Protein AF-A0A6N2MN96-F1 (afdb_monomer)

pLDDT: mean 71.65, std 16.74, range [32.5, 94.0]

Secondary structure (DSSP, 8-state):
-PPPHHHHHHHHHHHHHHHHHHHHHHSS-THHHHHHHHHHHHHHHHHHHHHHHHHHHHHHHHHHHHHIIIII-GGG-TTS-SS-GGG---HHHHHHHHHHHHHHHHHHHHHHHTTTTT--HHHHHHHHHHHHHHHHHHHH--SHHHHHHHHHHTTHHHHHHHHHHHHHTT-TTSHHHHHHHSTTTTSS--TTTTTHHHHHHHHHHHHHHHHHHHHHHHHHHHHHHHHHHHHSS--------PPPPPPPPPPP------

Structure (mmCIF, N/CA/C/O backbone):
data_AF-A0A6N2MN96-F1
#
_entry.id   AF-A0A6N2MN96-F1
#
loop_
_atom_site.group_PDB
_atom_site.id
_atom_site.type_symbol
_atom_site.label_atom_id
_atom_site.label_alt_id
_atom_site.label_comp_id
_atom_site.label_asym_id
_atom_site.label_entity_id
_atom_site.label_seq_id
_atom_site.pdbx_PDB_ins_code
_atom_site.Cartn_x
_atom_site.Cartn_y
_atom_site.Cartn_z
_atom_site.occupancy
_atom_site.B_iso_or_equiv
_atom_site.auth_seq_id
_atom_site.auth_comp_id
_atom_site.auth_asym_id
_atom_site.auth_atom_id
_atom_site.pdbx_PDB_model_num
ATOM 1 N N . MET A 1 1 ? -29.412 -52.922 52.380 1.00 59.16 1 MET A N 1
ATOM 2 C CA . MET A 1 1 ? -28.434 -52.677 53.463 1.00 59.16 1 MET A CA 1
ATOM 3 C C . MET A 1 1 ? -28.602 -51.241 53.924 1.00 59.16 1 MET A C 1
ATOM 5 O O . MET A 1 1 ? -28.634 -50.366 53.069 1.00 59.16 1 MET A O 1
ATOM 9 N N . ALA A 1 2 ? -28.790 -51.005 55.224 1.00 74.69 2 ALA A N 1
ATOM 10 C CA . ALA A 1 2 ? -28.894 -49.653 55.771 1.00 74.69 2 ALA A CA 1
ATOM 11 C C . ALA A 1 2 ? -27.486 -49.061 55.929 1.00 74.69 2 ALA A C 1
ATOM 13 O O . ALA A 1 2 ? -26.604 -49.714 56.481 1.00 74.69 2 ALA A O 1
ATOM 14 N N . VAL A 1 3 ? -27.271 -47.855 55.404 1.00 74.62 3 VAL A N 1
ATOM 15 C CA . VAL A 1 3 ? -26.003 -47.126 55.546 1.00 74.62 3 VAL A CA 1
ATOM 16 C C . VAL A 1 3 ? -25.852 -46.693 57.008 1.00 74.62 3 VAL A C 1
ATOM 18 O O . VAL A 1 3 ? -26.814 -46.194 57.595 1.00 74.62 3 VAL A O 1
ATOM 21 N N . SER A 1 4 ? -24.676 -46.905 57.610 1.00 84.88 4 SER A N 1
ATOM 22 C CA . SER A 1 4 ? -24.453 -46.579 59.022 1.00 84.88 4 SER A CA 1
ATOM 23 C C . SER A 1 4 ? -24.407 -45.065 59.246 1.00 84.88 4 SER A C 1
ATOM 25 O O . SER A 1 4 ? -24.014 -44.283 58.375 1.00 84.88 4 SER A O 1
ATOM 27 N N . THR A 1 5 ? -24.810 -44.635 60.439 1.00 85.88 5 THR A N 1
ATOM 28 C CA . THR A 1 5 ? -24.813 -43.226 60.856 1.00 85.88 5 THR A CA 1
ATOM 29 C C . THR A 1 5 ? -23.427 -42.584 60.779 1.00 85.88 5 THR A C 1
ATOM 31 O O . THR A 1 5 ? -23.324 -41.413 60.419 1.00 85.88 5 THR A O 1
ATOM 34 N N . GLU A 1 6 ? -22.362 -43.349 61.027 1.00 85.12 6 GLU A N 1
ATOM 35 C CA . GLU A 1 6 ? -20.976 -42.897 60.859 1.00 85.12 6 GLU A CA 1
ATOM 36 C C . GLU A 1 6 ? -20.646 -42.584 59.397 1.00 85.12 6 GLU A C 1
ATOM 38 O O . GLU 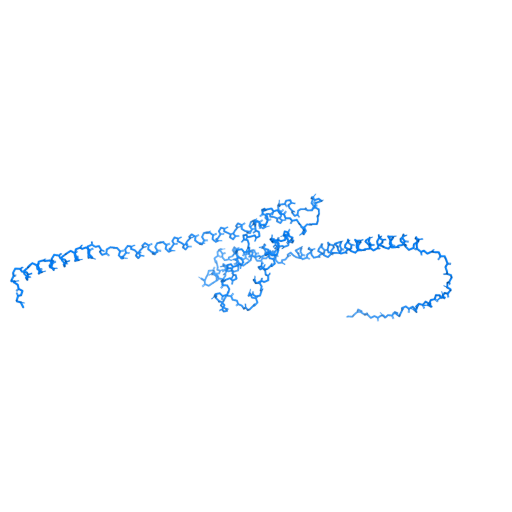A 1 6 ? -20.084 -41.528 59.105 1.00 85.12 6 GLU A O 1
ATOM 43 N N . THR A 1 7 ? -21.062 -43.440 58.456 1.00 85.25 7 THR A N 1
ATOM 44 C CA . THR A 1 7 ? -20.855 -43.190 57.023 1.00 85.25 7 THR A CA 1
ATOM 45 C C . THR A 1 7 ? -21.617 -41.944 56.563 1.00 85.25 7 THR A C 1
ATOM 47 O O . THR A 1 7 ? -21.079 -41.136 55.808 1.00 85.25 7 THR A O 1
ATOM 50 N N . VAL A 1 8 ? -22.839 -41.727 57.064 1.00 87.81 8 VAL A N 1
ATOM 51 C CA . VAL A 1 8 ? -23.634 -40.523 56.751 1.00 87.81 8 VAL A CA 1
ATOM 52 C C . VAL A 1 8 ? -22.974 -39.246 57.293 1.00 87.81 8 VAL A C 1
ATOM 54 O O . VAL A 1 8 ? -22.943 -38.229 56.599 1.00 87.81 8 VAL A O 1
ATOM 57 N N . MET A 1 9 ? -22.428 -39.284 58.511 1.00 89.25 9 MET A N 1
ATOM 58 C CA . MET A 1 9 ? -21.719 -38.150 59.123 1.00 89.25 9 MET A CA 1
ATOM 59 C C . MET A 1 9 ? -20.407 -37.831 58.395 1.00 89.25 9 MET A C 1
ATOM 61 O O . MET A 1 9 ? -20.104 -36.658 58.157 1.00 89.25 9 MET A O 1
ATOM 65 N N . ALA A 1 10 ? -19.659 -38.859 57.986 1.00 88.56 10 ALA A N 1
ATOM 66 C CA . ALA A 1 10 ? -18.434 -38.699 57.209 1.00 88.56 10 ALA A CA 1
ATOM 67 C C . ALA A 1 10 ? -18.724 -38.053 55.846 1.00 88.56 10 ALA A C 1
ATOM 69 O O . ALA A 1 10 ? -18.088 -37.062 55.494 1.00 88.56 10 ALA A O 1
ATOM 70 N N . ILE A 1 11 ? -19.742 -38.532 55.121 1.00 88.12 11 ILE A N 1
ATOM 71 C CA . ILE A 1 11 ? -20.143 -37.962 53.824 1.00 88.12 11 ILE A CA 1
ATOM 72 C C . ILE A 1 11 ? -20.537 -36.488 53.967 1.00 88.12 11 ILE A C 1
ATOM 74 O O . ILE A 1 11 ? -20.064 -35.661 53.191 1.00 88.12 11 ILE A O 1
ATOM 78 N N . LYS A 1 12 ? -21.339 -36.130 54.979 1.00 89.81 12 LYS A N 1
ATOM 79 C CA . LYS A 1 12 ? -21.717 -34.728 55.231 1.00 89.81 12 LYS A CA 1
ATOM 80 C C . LYS A 1 12 ? -20.516 -33.851 55.578 1.00 89.81 12 LYS A C 1
ATOM 82 O O . LYS A 1 12 ? -20.455 -32.705 55.150 1.00 89.81 12 LYS A O 1
ATOM 87 N N . THR A 1 13 ? -19.550 -34.384 56.321 1.00 89.88 13 THR A N 1
ATOM 88 C CA . THR A 1 13 ? -18.314 -33.663 56.660 1.00 89.88 13 THR A CA 1
ATOM 89 C C . THR A 1 13 ? -17.475 -33.401 55.412 1.00 89.88 13 THR A C 1
ATOM 91 O O . THR A 1 13 ? -17.058 -32.266 55.198 1.00 89.88 13 THR A O 1
ATOM 94 N N . TYR A 1 14 ? -17.311 -34.402 54.542 1.00 87.00 14 TYR A N 1
ATOM 95 C CA . TYR A 1 14 ? -16.638 -34.232 53.253 1.00 87.00 14 TYR A CA 1
ATOM 96 C C . TYR A 1 14 ? -17.376 -33.256 52.335 1.00 87.00 14 TYR A C 1
ATOM 98 O O . TYR A 1 14 ? -16.737 -32.417 51.710 1.00 87.00 14 TYR A O 1
ATOM 106 N N . GLN A 1 15 ? -18.709 -33.322 52.277 1.00 89.25 15 GLN A N 1
ATOM 107 C CA . GLN A 1 15 ? -19.522 -32.380 51.504 1.00 89.25 15 GLN A CA 1
ATOM 108 C C . GLN A 1 15 ? -19.353 -30.947 52.013 1.00 89.25 15 GLN A C 1
ATOM 110 O O . GLN A 1 15 ? -19.086 -30.057 51.215 1.00 89.25 15 GLN A O 1
ATOM 115 N N . ASN A 1 16 ? -19.408 -30.731 53.328 1.00 88.50 16 ASN A N 1
ATOM 116 C CA . ASN A 1 16 ? -19.215 -29.410 53.926 1.00 88.50 16 ASN A CA 1
ATOM 117 C C . ASN A 1 16 ? -17.782 -28.890 53.729 1.00 88.50 16 ASN A C 1
ATOM 119 O O . ASN A 1 16 ? -17.589 -27.704 53.470 1.00 88.50 16 ASN A O 1
ATOM 123 N N . GLN A 1 17 ? -16.772 -29.763 53.816 1.00 88.62 17 GLN A N 1
ATOM 124 C CA . GLN A 1 17 ? -15.381 -29.400 53.528 1.00 88.62 17 GLN A CA 1
ATOM 125 C C . GLN A 1 17 ? -15.176 -29.061 52.050 1.00 88.62 17 GLN A C 1
ATOM 127 O O . GLN A 1 17 ? -14.509 -28.074 51.751 1.00 88.62 17 GLN A O 1
ATOM 132 N N . ALA A 1 18 ? -15.772 -29.820 51.130 1.00 81.38 18 ALA A N 1
ATOM 133 C CA . ALA A 1 18 ? -15.719 -29.538 49.699 1.00 81.38 18 ALA A CA 1
ATOM 134 C C . ALA A 1 18 ? -16.465 -28.243 49.352 1.00 81.38 18 ALA A C 1
ATOM 136 O O . ALA A 1 18 ? -15.960 -27.440 48.577 1.00 81.38 18 ALA A O 1
ATOM 137 N N . GLU A 1 19 ? -17.626 -27.994 49.959 1.00 81.12 19 GLU A N 1
ATOM 138 C CA . GLU A 1 19 ? -18.396 -26.767 49.754 1.00 81.12 19 GLU A CA 1
ATOM 139 C C . GLU A 1 19 ? -17.654 -25.537 50.298 1.00 81.12 19 GLU A C 1
ATOM 141 O O . GLU A 1 19 ? -17.605 -24.505 49.631 1.00 81.12 19 GLU A O 1
ATOM 146 N N . ALA A 1 20 ? -17.011 -25.652 51.465 1.00 80.69 20 ALA A N 1
ATOM 147 C CA . ALA A 1 20 ? -16.153 -24.605 52.016 1.00 80.69 20 ALA A CA 1
ATOM 148 C C . ALA A 1 20 ? -14.899 -24.375 51.158 1.00 80.69 20 ALA A C 1
ATOM 150 O O . ALA A 1 20 ? -14.495 -23.231 50.961 1.00 80.69 20 ALA A O 1
ATOM 151 N N . LEU A 1 21 ? -14.306 -25.440 50.609 1.00 75.00 21 LEU A N 1
ATOM 152 C CA . LEU A 1 21 ? -13.167 -25.341 49.700 1.00 75.00 21 LEU A CA 1
ATOM 153 C C . LEU A 1 21 ? -13.575 -24.652 48.392 1.00 75.00 21 LEU A C 1
ATOM 155 O O . LEU A 1 21 ? -12.921 -23.703 47.990 1.00 75.00 21 LEU A O 1
ATOM 159 N N . VAL A 1 22 ? -14.688 -25.049 47.771 1.00 73.06 22 VAL A N 1
ATOM 160 C CA . VAL A 1 22 ? -15.208 -24.431 46.538 1.00 73.06 22 VAL A CA 1
ATOM 161 C C . VAL A 1 22 ? -15.577 -22.966 46.772 1.00 73.06 22 VAL A C 1
ATOM 163 O O . VAL A 1 22 ? -15.190 -22.110 45.980 1.00 73.06 22 VAL A O 1
ATOM 166 N N . LYS A 1 23 ? -16.253 -22.646 47.881 1.00 71.12 23 LYS A N 1
ATOM 167 C CA . LYS A 1 23 ? -16.592 -21.258 48.229 1.00 71.12 23 LYS A CA 1
ATOM 168 C C . LYS A 1 23 ? -15.347 -20.405 48.495 1.00 71.12 23 LYS A C 1
ATOM 170 O O . LYS A 1 23 ? -15.331 -19.257 48.076 1.00 71.12 23 LYS A O 1
ATOM 175 N N . ASN A 1 24 ? -14.293 -20.952 49.105 1.00 67.81 24 ASN A N 1
ATOM 176 C CA . ASN A 1 24 ? -13.047 -20.217 49.357 1.00 67.81 24 ASN A CA 1
ATOM 177 C C . ASN A 1 24 ? -12.082 -20.180 48.162 1.00 67.81 24 ASN A C 1
ATOM 179 O O . ASN A 1 24 ? -11.285 -19.262 48.087 1.00 67.81 24 ASN A O 1
ATOM 183 N N . TYR A 1 25 ? -12.108 -21.136 47.233 1.00 63.03 25 TYR A N 1
ATOM 184 C CA . TYR A 1 25 ? -11.184 -21.154 46.086 1.00 63.03 25 TYR A CA 1
ATOM 185 C C . TYR A 1 25 ? -11.778 -20.474 44.847 1.00 63.03 25 TYR A C 1
ATOM 187 O O . TYR A 1 25 ? -11.056 -19.858 44.072 1.00 63.03 25 TYR A O 1
ATOM 195 N N . PHE A 1 26 ? -13.098 -20.572 44.658 1.00 58.41 26 PHE A N 1
ATOM 196 C CA . PHE A 1 26 ? -13.790 -20.038 43.481 1.00 58.41 26 PHE A CA 1
ATOM 197 C C . PHE A 1 26 ? -14.294 -18.597 43.688 1.00 58.41 26 PHE A C 1
ATOM 199 O O . PHE A 1 26 ? -14.470 -17.876 42.711 1.00 58.41 26 PHE A O 1
ATOM 206 N N . LEU A 1 27 ? -14.516 -18.160 44.941 1.00 56.88 27 LEU A N 1
ATOM 207 C CA . LEU A 1 27 ? -14.981 -16.797 45.265 1.00 56.88 27 LEU A CA 1
ATOM 208 C C . LEU A 1 27 ? -13.912 -15.892 45.903 1.00 56.88 27 LEU A C 1
ATOM 210 O O . LEU A 1 27 ? -14.194 -14.715 46.115 1.00 56.88 27 LEU A O 1
ATOM 214 N N . ALA A 1 28 ? -12.705 -16.392 46.206 1.00 55.22 28 ALA A N 1
ATOM 215 C CA . ALA A 1 28 ? -11.659 -15.579 46.844 1.00 55.22 28 ALA A CA 1
ATOM 216 C C . ALA A 1 28 ? -10.867 -14.672 45.895 1.00 55.22 28 ALA A C 1
ATOM 218 O O . ALA A 1 28 ? -10.024 -13.928 46.377 1.00 55.22 28 ALA A O 1
ATOM 219 N N . ASP A 1 29 ? -11.174 -14.635 44.597 1.00 57.75 29 ASP A N 1
ATOM 220 C CA . ASP A 1 29 ? -10.720 -13.516 43.772 1.00 57.75 29 ASP A CA 1
ATOM 221 C C . ASP A 1 29 ? -11.795 -13.052 42.777 1.00 57.75 29 ASP A C 1
ATOM 223 O O . ASP A 1 29 ? -11.789 -13.424 41.600 1.00 57.75 29 ASP A O 1
ATOM 227 N N . PRO A 1 30 ? -12.705 -12.157 43.211 1.00 58.06 30 PRO A N 1
ATOM 228 C CA . PRO A 1 30 ? -13.567 -11.408 42.299 1.00 58.06 30 PRO A CA 1
ATOM 229 C C . PRO A 1 30 ? -12.745 -10.589 41.293 1.00 58.06 30 PRO A C 1
ATOM 231 O O . PRO A 1 30 ? -13.260 -10.195 40.255 1.00 58.06 30 PRO A O 1
ATOM 234 N N . PHE A 1 31 ? -11.465 -10.336 41.583 1.00 57.41 31 PHE A N 1
ATOM 235 C CA . PHE A 1 31 ? -10.569 -9.495 40.802 1.00 57.41 31 PHE A CA 1
ATOM 236 C C . PHE A 1 31 ? -10.148 -10.107 39.459 1.00 57.41 31 PHE A C 1
ATOM 238 O O . PHE A 1 31 ? -9.904 -9.355 38.520 1.00 57.41 31 PHE A O 1
ATOM 245 N N . ILE A 1 32 ? -10.078 -11.436 39.320 1.00 63.44 32 ILE A N 1
ATOM 246 C CA . ILE A 1 32 ? -9.573 -12.102 38.100 1.00 63.44 32 ILE A CA 1
ATOM 247 C C . ILE A 1 32 ? -10.412 -11.780 36.849 1.00 63.44 32 ILE A C 1
ATOM 249 O O . ILE A 1 32 ? -9.829 -11.331 35.860 1.00 63.44 32 ILE A O 1
ATOM 253 N N . PRO A 1 33 ? -11.753 -11.921 36.838 1.00 65.12 33 PRO A N 1
ATOM 254 C CA . PRO A 1 33 ? -12.535 -11.541 35.664 1.00 65.12 33 PRO A CA 1
ATOM 255 C C . PRO A 1 33 ? -12.420 -10.039 35.359 1.00 65.12 33 PRO A C 1
ATOM 257 O O . PRO A 1 33 ? -12.177 -9.680 34.210 1.00 65.12 33 PRO A O 1
ATOM 260 N N . TYR A 1 34 ? -12.482 -9.149 36.356 1.00 69.38 34 TYR A N 1
ATOM 261 C CA . TYR A 1 34 ? -12.384 -7.700 36.114 1.00 69.38 34 TYR A CA 1
ATOM 262 C C . TYR A 1 34 ? -10.991 -7.259 35.634 1.00 69.38 34 TYR A C 1
ATOM 264 O O . TYR A 1 34 ? -10.883 -6.453 34.710 1.00 69.38 34 TYR A O 1
ATOM 272 N N . THR A 1 35 ? -9.916 -7.813 36.198 1.00 75.94 35 THR A N 1
ATOM 273 C CA . THR A 1 35 ? -8.540 -7.553 35.738 1.00 75.94 35 THR A CA 1
ATOM 274 C C . THR A 1 35 ? -8.258 -8.164 34.377 1.00 75.94 35 THR A C 1
ATOM 276 O O . THR A 1 35 ? -7.551 -7.542 33.591 1.00 75.94 35 THR A O 1
ATOM 279 N N . SER A 1 36 ? -8.848 -9.317 34.046 1.00 74.62 36 SER A N 1
ATOM 280 C CA . SER A 1 36 ? -8.743 -9.902 32.705 1.00 74.62 36 SER A CA 1
ATOM 281 C C . SER A 1 36 ? -9.452 -9.050 31.650 1.00 74.62 36 SER A C 1
ATOM 283 O O . SER A 1 36 ? -8.930 -8.884 30.551 1.00 74.62 36 SER A O 1
ATOM 285 N N . VAL A 1 37 ? -10.585 -8.429 31.999 1.00 80.88 37 VAL A N 1
ATOM 286 C CA . VAL A 1 37 ? -11.292 -7.486 31.123 1.00 80.88 37 VAL A CA 1
ATOM 287 C C . VAL A 1 37 ? -10.452 -6.227 30.903 1.00 80.88 37 VAL A C 1
ATOM 289 O O . VAL A 1 37 ? -10.232 -5.837 29.759 1.00 80.88 37 VAL A O 1
ATOM 292 N N . LEU A 1 38 ? -9.919 -5.618 31.968 1.00 81.50 38 LEU A N 1
ATOM 293 C CA . LEU A 1 38 ? -9.051 -4.438 31.850 1.00 81.50 38 LEU A CA 1
ATOM 294 C C . LEU A 1 38 ? -7.740 -4.749 31.111 1.00 81.50 38 LEU A C 1
ATOM 296 O O . LEU A 1 38 ? -7.312 -3.970 30.261 1.00 81.50 38 LEU A O 1
ATOM 300 N N . GLY A 1 39 ? -7.134 -5.904 31.388 1.00 83.62 39 GLY A N 1
ATOM 301 C CA . GLY A 1 39 ? -5.947 -6.399 30.696 1.00 83.62 39 GLY A CA 1
ATOM 302 C C . GLY A 1 39 ? -6.216 -6.681 29.220 1.00 83.62 39 GLY A C 1
ATOM 303 O O . GLY A 1 39 ? -5.403 -6.317 28.377 1.00 83.62 39 GLY A O 1
ATOM 304 N N . GLY A 1 40 ? -7.383 -7.241 28.893 1.00 79.88 40 GLY A N 1
ATOM 305 C CA . GLY A 1 40 ? -7.839 -7.451 27.522 1.00 79.88 40 GLY A CA 1
ATOM 306 C C . GLY A 1 40 ? -8.038 -6.137 26.767 1.00 79.88 40 GLY A C 1
ATOM 307 O O . GLY A 1 40 ? -7.534 -6.001 25.657 1.00 79.88 40 GLY A O 1
ATOM 308 N N . ILE A 1 41 ? -8.692 -5.142 27.377 1.00 86.75 41 ILE A N 1
ATOM 309 C CA . ILE A 1 41 ? -8.865 -3.801 26.790 1.00 86.75 41 ILE A CA 1
ATOM 310 C C . ILE A 1 41 ? -7.504 -3.143 26.538 1.00 86.75 41 ILE A C 1
ATOM 312 O O . ILE A 1 41 ? -7.262 -2.619 25.450 1.00 86.75 41 ILE A O 1
ATOM 316 N N . PHE A 1 42 ? -6.602 -3.194 27.521 1.00 85.50 42 PHE A N 1
ATOM 317 C CA . PHE A 1 42 ? -5.256 -2.646 27.383 1.00 85.50 42 PHE A CA 1
ATOM 318 C C . PHE A 1 42 ? -4.463 -3.359 26.283 1.00 85.50 42 PHE A C 1
ATOM 320 O O . PHE A 1 42 ? -3.896 -2.697 25.419 1.00 85.50 42 PHE A O 1
ATOM 327 N N . ALA A 1 43 ? -4.476 -4.693 26.256 1.00 77.31 43 ALA A N 1
ATOM 328 C CA . ALA A 1 43 ? -3.808 -5.480 25.225 1.00 77.31 43 ALA A CA 1
ATOM 329 C C . ALA A 1 43 ? -4.375 -5.185 23.829 1.00 77.31 43 ALA A C 1
ATOM 331 O O . ALA A 1 43 ? -3.605 -4.962 22.900 1.00 77.31 43 ALA A O 1
ATOM 332 N N . CYS A 1 44 ? -5.701 -5.100 23.683 1.00 79.06 44 CYS A N 1
ATOM 333 C CA . CYS A 1 44 ? -6.339 -4.724 22.420 1.00 79.06 44 CYS A CA 1
ATOM 334 C C . CYS A 1 44 ? -5.903 -3.327 21.969 1.00 79.06 44 CYS A C 1
ATOM 336 O O . CYS A 1 44 ? -5.593 -3.134 20.796 1.00 79.06 44 CYS A O 1
ATOM 338 N N . LYS A 1 45 ? -5.820 -2.364 22.895 1.00 84.94 45 LYS A N 1
ATOM 339 C CA . LYS A 1 45 ? -5.331 -1.018 22.590 1.00 84.94 45 LYS A CA 1
ATOM 340 C C . LYS A 1 45 ? -3.862 -1.025 22.166 1.00 84.94 45 LYS A C 1
ATOM 342 O O . LYS A 1 45 ? -3.533 -0.391 21.173 1.00 84.94 45 LYS A O 1
ATOM 347 N N . VAL A 1 46 ? -3.005 -1.771 22.863 1.00 83.25 46 VAL A N 1
ATOM 348 C CA . VAL A 1 46 ? -1.589 -1.920 22.492 1.00 83.25 46 VAL A CA 1
ATOM 349 C C . VAL A 1 46 ? -1.454 -2.544 21.107 1.00 83.25 46 VAL A C 1
ATOM 351 O O . VAL A 1 46 ? -0.700 -2.029 20.291 1.00 83.25 46 VAL A O 1
ATOM 354 N N . VAL A 1 47 ? -2.197 -3.613 20.816 1.00 83.56 47 VAL A N 1
ATOM 355 C CA . VAL A 1 47 ? -2.187 -4.260 19.496 1.00 83.56 47 VAL A CA 1
ATOM 356 C C . VAL A 1 47 ? -2.664 -3.292 18.417 1.00 83.56 47 VAL A C 1
ATOM 358 O O . VAL A 1 47 ? -2.029 -3.200 17.371 1.00 83.56 47 VAL A O 1
ATOM 361 N N . TYR A 1 48 ? -3.736 -2.540 18.667 1.00 76.12 48 TYR A N 1
ATOM 362 C CA . TYR A 1 48 ? -4.251 -1.552 17.723 1.00 76.12 48 TYR A CA 1
ATOM 363 C C . TYR A 1 48 ? -3.247 -0.420 17.471 1.00 76.12 48 TYR A C 1
ATOM 365 O O . TYR A 1 48 ? -2.915 -0.140 16.322 1.00 76.12 48 TYR A O 1
ATOM 373 N N . ASP A 1 49 ? -2.709 0.183 18.532 1.00 77.88 49 ASP A N 1
ATOM 374 C CA . ASP A 1 49 ? -1.740 1.277 18.438 1.00 77.88 49 ASP A CA 1
ATOM 375 C C . ASP A 1 49 ? -0.439 0.802 17.761 1.00 77.88 49 ASP A C 1
ATOM 377 O O . ASP A 1 49 ? 0.117 1.508 16.919 1.00 77.88 49 ASP A O 1
ATOM 381 N N . LEU A 1 50 ? 0.015 -0.422 18.059 1.00 78.00 50 LEU A N 1
ATOM 382 C CA . LEU A 1 50 ? 1.165 -1.044 17.400 1.00 78.00 50 LEU A CA 1
ATOM 383 C C . LEU A 1 50 ? 0.886 -1.300 15.918 1.00 78.00 50 LEU A C 1
ATOM 385 O O . LEU A 1 50 ? 1.723 -0.978 15.080 1.00 78.00 50 LEU A O 1
ATOM 389 N N . THR A 1 51 ? -0.287 -1.837 15.584 1.00 77.44 51 THR A N 1
ATOM 390 C CA . THR A 1 51 ? -0.689 -2.082 14.191 1.00 77.44 51 THR A CA 1
ATOM 391 C C . THR A 1 51 ? -0.728 -0.773 13.410 1.00 77.44 51 THR A C 1
ATOM 393 O O . THR A 1 51 ? -0.227 -0.712 12.287 1.00 77.44 51 THR A O 1
ATOM 396 N N . GLN A 1 52 ? -1.238 0.301 14.016 1.00 78.75 52 GLN A N 1
ATOM 397 C CA . GLN A 1 52 ? -1.266 1.622 13.393 1.00 78.75 52 GLN A CA 1
ATOM 398 C C . GLN A 1 52 ? 0.127 2.228 13.227 1.00 78.75 52 GLN A C 1
ATOM 400 O O . GLN A 1 52 ? 0.432 2.803 12.178 1.00 78.75 52 GLN A O 1
ATOM 405 N N . LEU A 1 53 ? 1.001 2.067 14.223 1.00 75.50 53 LEU A N 1
ATOM 406 C CA . LEU A 1 53 ? 2.390 2.508 14.135 1.00 75.50 53 LEU A CA 1
ATOM 407 C C . LEU A 1 53 ? 3.132 1.775 13.011 1.00 75.50 53 LEU A C 1
ATOM 409 O O . LEU A 1 53 ? 3.779 2.420 12.186 1.00 75.50 53 LEU A O 1
ATOM 413 N N . VAL A 1 54 ? 3.008 0.445 12.961 1.00 75.56 54 VAL A N 1
ATOM 414 C CA . VAL A 1 54 ? 3.630 -0.400 11.934 1.00 75.56 54 VAL A CA 1
ATOM 415 C C . VAL A 1 54 ? 3.107 -0.025 10.551 1.00 75.56 54 VAL A C 1
ATOM 417 O O . VAL A 1 54 ? 3.915 0.201 9.658 1.00 75.56 54 VAL A O 1
ATOM 420 N N . SER A 1 55 ? 1.792 0.135 10.385 1.00 75.50 55 SER A N 1
ATOM 421 C CA . SER A 1 55 ? 1.181 0.507 9.099 1.00 75.50 55 SER A CA 1
ATOM 422 C C . SER A 1 55 ? 1.630 1.896 8.632 1.00 75.50 55 SER A C 1
ATOM 424 O O . SER A 1 55 ? 1.994 2.083 7.474 1.00 75.50 55 SER A O 1
ATOM 426 N N . THR A 1 56 ? 1.700 2.870 9.545 1.00 75.25 56 THR A N 1
ATOM 427 C CA . THR A 1 56 ? 2.172 4.227 9.222 1.00 75.25 56 THR A CA 1
ATOM 428 C C . THR A 1 56 ? 3.650 4.236 8.836 1.00 75.25 56 THR A C 1
ATOM 430 O O . THR A 1 56 ? 4.041 4.911 7.882 1.00 75.25 56 THR A O 1
ATOM 433 N N . PHE A 1 57 ? 4.488 3.509 9.581 1.00 78.38 57 PHE A N 1
ATOM 434 C CA . PHE A 1 57 ? 5.908 3.370 9.263 1.00 78.38 57 PHE A CA 1
ATOM 435 C C . PHE A 1 57 ? 6.096 2.691 7.908 1.00 78.38 57 PHE A C 1
ATOM 437 O O . PHE A 1 57 ? 6.878 3.165 7.090 1.00 78.38 57 PHE A O 1
ATOM 444 N N . TYR A 1 58 ? 5.331 1.629 7.667 1.00 78.94 58 TYR A N 1
ATOM 445 C CA . TYR A 1 58 ? 5.351 0.859 6.438 1.00 78.94 58 TYR A CA 1
ATOM 446 C C . TYR A 1 58 ? 5.043 1.735 5.216 1.00 78.94 58 TYR A C 1
ATOM 448 O O . TYR A 1 58 ? 5.869 1.799 4.308 1.00 78.94 58 TYR A O 1
ATOM 456 N N . ILE A 1 59 ? 3.927 2.477 5.226 1.00 78.00 59 ILE A N 1
ATOM 457 C CA . ILE A 1 59 ? 3.529 3.353 4.107 1.00 78.00 59 ILE A CA 1
ATOM 458 C C . ILE A 1 59 ? 4.624 4.391 3.828 1.00 78.00 59 ILE A C 1
ATOM 460 O O . ILE A 1 59 ? 5.033 4.592 2.686 1.00 78.00 59 ILE A O 1
ATOM 464 N N . LYS A 1 60 ? 5.165 5.024 4.876 1.00 78.50 60 LYS A N 1
ATOM 465 C CA . LYS A 1 60 ? 6.239 6.018 4.728 1.00 78.50 60 LYS A CA 1
ATOM 466 C C . LYS A 1 60 ? 7.527 5.415 4.174 1.00 78.50 60 LYS A C 1
ATOM 468 O O . LYS A 1 60 ? 8.147 6.021 3.305 1.00 78.50 60 LYS A O 1
ATOM 473 N N . ALA A 1 61 ? 7.933 4.251 4.676 1.00 81.00 61 ALA A N 1
ATOM 474 C CA . ALA A 1 61 ? 9.151 3.574 4.246 1.00 81.00 61 ALA A CA 1
ATOM 475 C C . ALA A 1 61 ? 9.058 3.141 2.778 1.00 81.00 61 ALA A C 1
ATOM 477 O O . ALA A 1 61 ? 9.979 3.404 2.009 1.00 81.00 61 ALA A O 1
ATOM 478 N N . TYR A 1 62 ? 7.931 2.549 2.381 1.00 82.06 62 TYR A N 1
ATOM 479 C CA . TYR A 1 62 ? 7.659 2.144 1.002 1.00 82.06 62 TYR A CA 1
ATOM 480 C C . TYR A 1 62 ? 7.691 3.338 0.025 1.00 82.06 62 TYR A C 1
ATOM 482 O O . TYR A 1 62 ? 8.365 3.278 -1.007 1.00 82.06 62 TYR A O 1
ATOM 490 N N .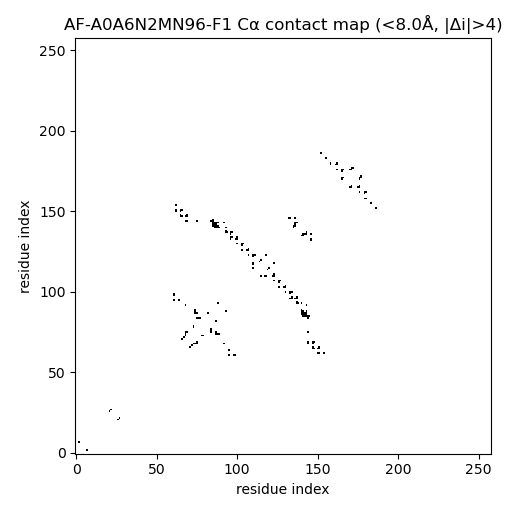 ASN A 1 63 ? 7.063 4.463 0.384 1.00 80.12 63 ASN A N 1
ATOM 491 C CA . ASN A 1 63 ? 7.063 5.670 -0.448 1.00 80.12 63 ASN A CA 1
ATOM 492 C C . ASN A 1 63 ? 8.455 6.308 -0.552 1.00 80.12 63 ASN A C 1
ATOM 494 O O . ASN A 1 63 ? 8.905 6.662 -1.641 1.00 80.12 63 ASN A O 1
ATOM 498 N N . ALA A 1 64 ? 9.174 6.406 0.570 1.00 83.62 64 ALA A N 1
ATOM 499 C CA . ALA A 1 64 ? 10.538 6.929 0.588 1.00 83.62 64 ALA A CA 1
ATOM 500 C C . ALA A 1 64 ? 11.490 6.068 -0.253 1.00 83.62 64 ALA A C 1
ATOM 502 O O . ALA A 1 64 ? 12.335 6.599 -0.972 1.00 83.62 64 ALA A O 1
ATOM 503 N N . MET A 1 65 ? 11.335 4.746 -0.190 1.00 86.25 65 MET A N 1
ATOM 504 C CA . MET A 1 65 ? 12.136 3.819 -0.979 1.00 86.25 65 MET A CA 1
ATOM 505 C C . MET A 1 65 ? 11.844 3.957 -2.480 1.00 86.25 65 MET A C 1
ATOM 507 O O . MET A 1 65 ? 12.780 3.976 -3.276 1.00 86.25 65 MET A O 1
ATOM 511 N N . SER A 1 66 ? 10.575 4.128 -2.864 1.00 81.75 66 SER A N 1
ATOM 512 C CA . SER A 1 66 ? 10.181 4.357 -4.262 1.00 81.75 66 SER A CA 1
ATOM 513 C C . SER A 1 66 ? 10.776 5.657 -4.817 1.00 81.75 66 SER A C 1
ATOM 515 O O . SER A 1 66 ? 11.398 5.649 -5.877 1.00 81.75 66 SER A O 1
ATOM 517 N N . LEU A 1 67 ? 10.687 6.757 -4.060 1.00 84.12 67 LEU A N 1
ATOM 518 C CA . LEU A 1 67 ? 11.313 8.036 -4.422 1.00 84.12 67 LEU A CA 1
ATOM 519 C C . LEU A 1 67 ? 12.838 7.927 -4.528 1.00 84.12 67 LEU A C 1
ATOM 521 O O . LEU A 1 67 ? 13.435 8.469 -5.457 1.00 84.12 67 LEU A O 1
ATOM 525 N N . TYR A 1 68 ? 13.472 7.219 -3.591 1.00 86.81 68 TYR A N 1
ATOM 526 C CA . TYR A 1 68 ? 14.915 7.001 -3.616 1.00 86.81 68 TYR A CA 1
ATOM 527 C C . TYR A 1 68 ? 15.348 6.272 -4.890 1.00 86.81 68 TYR A C 1
ATOM 529 O O . TYR A 1 68 ? 16.287 6.714 -5.549 1.00 86.81 68 TYR A O 1
ATOM 537 N N . PHE A 1 69 ? 14.652 5.197 -5.265 1.00 84.56 69 PHE A N 1
ATOM 538 C CA . PHE A 1 69 ? 14.983 4.446 -6.471 1.00 84.56 69 PHE A CA 1
ATOM 539 C C . PHE A 1 69 ? 14.829 5.270 -7.747 1.00 84.56 69 PHE A C 1
ATOM 541 O O . PHE A 1 69 ? 15.705 5.203 -8.602 1.00 84.56 69 PHE A O 1
ATOM 548 N N . VAL A 1 70 ? 13.757 6.055 -7.863 1.00 83.31 70 VAL A N 1
ATOM 549 C CA . VAL A 1 70 ? 13.487 6.837 -9.079 1.00 83.31 70 VAL A CA 1
ATOM 550 C C . VAL A 1 70 ? 14.423 8.039 -9.219 1.00 83.31 70 VAL A C 1
ATOM 552 O O . VAL A 1 70 ? 14.898 8.303 -10.317 1.00 83.31 70 VAL A O 1
ATOM 555 N N . PHE A 1 71 ? 14.697 8.774 -8.136 1.00 82.69 71 PHE A N 1
ATOM 556 C CA . PHE A 1 71 ? 15.373 10.077 -8.233 1.00 82.69 71 PHE A CA 1
ATOM 557 C C . PHE A 1 71 ? 16.832 10.087 -7.772 1.00 82.69 71 PHE A C 1
ATOM 559 O O . PHE A 1 71 ? 17.598 10.943 -8.209 1.00 82.69 71 PHE A O 1
ATOM 566 N N . TRP A 1 72 ? 17.218 9.188 -6.865 1.00 82.06 72 TRP A N 1
ATOM 567 C CA . TRP A 1 72 ? 18.535 9.225 -6.215 1.00 82.06 72 TRP A CA 1
ATOM 568 C C . TRP A 1 72 ? 19.397 7.992 -6.467 1.00 82.06 72 TRP A C 1
ATOM 570 O O . TRP A 1 72 ? 20.596 8.037 -6.196 1.00 82.06 72 TRP A O 1
ATOM 580 N N . SER A 1 73 ? 18.819 6.889 -6.935 1.00 83.69 73 SER A N 1
ATOM 581 C CA . SER A 1 73 ? 19.570 5.667 -7.195 1.00 83.69 73 SER A CA 1
ATOM 582 C C . SER A 1 73 ? 20.206 5.692 -8.580 1.00 83.69 73 SER A C 1
ATOM 584 O O . SER A 1 73 ? 19.553 6.009 -9.570 1.00 83.69 73 SER A O 1
ATOM 586 N N . ASP A 1 74 ? 21.451 5.227 -8.665 1.00 85.12 74 ASP A N 1
ATOM 587 C CA . ASP A 1 74 ? 22.112 4.980 -9.949 1.00 85.12 74 ASP A CA 1
ATOM 588 C C . ASP A 1 74 ? 21.456 3.827 -10.738 1.00 85.12 74 ASP A C 1
ATOM 590 O O . ASP A 1 74 ? 21.690 3.690 -11.936 1.00 85.12 74 ASP A O 1
ATOM 594 N N . LEU A 1 75 ? 20.597 3.014 -10.096 1.00 83.19 75 LEU A N 1
ATOM 595 C CA . LEU A 1 75 ? 19.973 1.821 -10.685 1.00 83.19 75 LEU A CA 1
ATOM 596 C C . LEU A 1 75 ? 19.207 2.117 -11.984 1.00 83.19 75 LEU A C 1
ATOM 598 O O . LEU A 1 75 ? 19.274 1.336 -12.935 1.00 83.19 75 LEU A O 1
ATOM 602 N N . PHE A 1 76 ? 18.502 3.247 -12.023 1.00 81.88 76 PHE A N 1
ATOM 603 C CA . PHE A 1 76 ? 17.708 3.686 -13.172 1.00 81.88 76 PHE A CA 1
ATOM 604 C C . PHE A 1 76 ? 18.276 4.949 -13.834 1.00 81.88 76 PHE A C 1
ATOM 606 O O . PHE A 1 76 ? 17.574 5.617 -14.581 1.00 81.88 76 PHE A O 1
ATOM 613 N N . SER A 1 77 ? 19.543 5.282 -13.564 1.00 79.31 77 SER A N 1
ATOM 614 C CA . SER A 1 77 ? 20.210 6.444 -14.152 1.00 79.31 77 SER A CA 1
ATOM 615 C C . SER A 1 77 ? 20.710 6.154 -15.571 1.00 79.31 77 SER A C 1
ATOM 617 O O . SER A 1 77 ? 21.341 5.122 -15.831 1.00 79.31 77 SER A O 1
ATOM 619 N N . ASP A 1 78 ? 20.509 7.112 -16.476 1.00 69.81 78 ASP A N 1
ATOM 620 C CA . ASP A 1 78 ? 21.010 7.060 -17.857 1.00 69.81 78 ASP A CA 1
ATOM 621 C C . ASP A 1 78 ? 22.536 7.225 -17.944 1.00 69.81 78 ASP A C 1
ATOM 623 O O . ASP A 1 78 ? 23.143 6.942 -18.977 1.00 69.81 78 ASP A O 1
ATOM 627 N N . GLN A 1 79 ? 23.189 7.664 -16.858 1.00 64.31 79 GLN A N 1
ATOM 628 C CA . GLN A 1 79 ? 24.638 7.900 -16.842 1.00 64.31 79 GLN A CA 1
ATOM 629 C C . GLN A 1 79 ? 25.471 6.612 -16.885 1.00 64.31 79 GLN A C 1
ATOM 631 O O . GLN A 1 79 ? 26.634 6.642 -17.293 1.00 64.31 79 GLN A O 1
ATOM 636 N N . GLN A 1 80 ? 24.897 5.475 -16.489 1.00 56.88 80 GLN A N 1
ATOM 637 C CA . GLN A 1 80 ? 25.515 4.165 -16.671 1.00 56.88 80 GLN A CA 1
ATOM 638 C C . GLN A 1 80 ? 24.935 3.516 -17.930 1.00 56.88 80 GLN A C 1
ATOM 640 O O . GLN A 1 80 ? 23.780 3.097 -17.959 1.00 56.88 80 GLN A O 1
ATOM 645 N N . HIS A 1 81 ? 25.749 3.401 -18.982 1.00 58.59 81 HIS A N 1
ATOM 646 C CA . HIS A 1 81 ? 25.418 2.682 -20.220 1.00 58.59 81 HIS A CA 1
ATOM 647 C C . HIS A 1 81 ? 25.385 1.149 -20.014 1.00 58.59 81 HIS A C 1
ATOM 649 O O . HIS A 1 81 ? 26.068 0.398 -20.708 1.00 58.59 81 HIS A O 1
ATOM 655 N N . THR A 1 82 ? 24.627 0.660 -19.032 1.00 59.84 82 THR A N 1
ATOM 656 C CA . THR A 1 82 ? 24.472 -0.768 -18.722 1.00 59.84 82 THR A CA 1
ATOM 657 C C . THR A 1 82 ? 23.086 -1.252 -19.151 1.00 59.84 82 THR A C 1
ATOM 659 O O . THR A 1 82 ? 22.203 -1.449 -18.320 1.00 59.84 82 THR A O 1
ATOM 662 N N . GLY A 1 83 ? 22.877 -1.418 -20.460 1.00 69.50 83 GLY A N 1
ATOM 663 C CA . GLY A 1 83 ? 21.648 -1.996 -21.031 1.00 69.50 83 GLY A CA 1
ATOM 664 C C . GLY A 1 83 ? 20.394 -1.116 -20.920 1.00 69.50 83 GLY A C 1
ATOM 665 O O . GLY A 1 83 ? 20.462 0.015 -20.446 1.00 69.50 83 GLY A O 1
ATOM 666 N N . LEU A 1 84 ? 19.248 -1.637 -21.366 1.00 78.88 84 LEU A N 1
ATOM 667 C CA . LEU A 1 84 ? 17.960 -0.932 -21.351 1.00 78.88 84 LEU A CA 1
ATOM 668 C C . LEU A 1 84 ? 17.456 -0.736 -19.912 1.00 78.88 84 LEU A C 1
ATOM 670 O O . LEU A 1 84 ? 17.425 -1.699 -19.143 1.00 78.88 84 LEU A O 1
ATOM 674 N N . VAL A 1 85 ? 17.045 0.484 -19.546 1.00 80.62 85 VAL A N 1
ATOM 675 C CA . VAL A 1 85 ? 16.625 0.840 -18.172 1.00 80.62 85 VAL A CA 1
ATOM 676 C C . VAL A 1 85 ? 15.449 -0.014 -17.687 1.00 80.62 85 VAL A C 1
ATOM 678 O O . VAL A 1 85 ? 15.367 -0.360 -16.508 1.00 80.62 85 VAL A O 1
ATOM 681 N N . THR A 1 86 ? 14.587 -0.444 -18.606 1.00 83.19 86 THR A N 1
ATOM 682 C CA . THR A 1 86 ? 13.424 -1.295 -18.327 1.00 83.19 86 THR A CA 1
ATOM 683 C C . THR A 1 86 ? 13.784 -2.718 -17.896 1.00 83.19 86 THR A C 1
ATOM 685 O O . THR A 1 86 ? 12.954 -3.383 -17.288 1.00 83.19 86 THR A O 1
ATOM 688 N N . LEU A 1 87 ? 15.007 -3.189 -18.150 1.00 85.44 87 LEU A N 1
ATOM 689 C CA . LEU A 1 87 ? 15.463 -4.538 -17.785 1.00 85.44 87 LEU A CA 1
ATOM 690 C C . LEU A 1 87 ? 16.367 -4.539 -16.544 1.00 85.44 87 LEU A C 1
ATOM 692 O O . LEU A 1 87 ? 16.928 -5.570 -16.170 1.00 85.44 87 LEU A O 1
ATOM 696 N N . ARG A 1 88 ? 16.554 -3.375 -15.914 1.00 84.06 88 ARG A N 1
ATOM 697 C CA . ARG A 1 88 ? 17.438 -3.225 -14.759 1.00 84.06 88 ARG A CA 1
ATOM 698 C C . ARG A 1 88 ? 16.689 -3.523 -13.467 1.00 84.06 88 ARG A C 1
ATOM 700 O O . ARG A 1 88 ? 15.589 -3.031 -13.227 1.00 84.06 88 ARG A O 1
ATOM 707 N N . SER A 1 89 ? 17.338 -4.281 -12.592 1.00 90.25 89 SER A N 1
ATOM 708 C CA . SER A 1 89 ? 16.862 -4.558 -11.240 1.00 90.25 89 SER A CA 1
ATOM 709 C C . SER A 1 89 ? 18.024 -4.823 -10.288 1.00 90.25 89 SER A C 1
ATOM 711 O O . SER A 1 89 ? 19.167 -5.050 -10.685 1.00 90.25 89 SER A O 1
ATOM 713 N N . SER A 1 90 ? 17.731 -4.771 -8.993 1.00 89.12 90 SER A N 1
ATOM 714 C CA . SER A 1 90 ? 18.650 -5.088 -7.906 1.00 89.12 90 SER A CA 1
ATOM 715 C C . SER A 1 90 ? 17.929 -5.928 -6.854 1.00 89.12 90 SER A C 1
ATOM 717 O O . SER A 1 90 ? 16.703 -5.931 -6.771 1.00 89.12 90 SER A O 1
ATOM 719 N N . GLN A 1 91 ? 18.678 -6.606 -5.984 1.00 89.50 91 GLN A N 1
ATOM 720 C CA . GLN A 1 91 ? 18.068 -7.352 -4.875 1.00 89.50 91 GLN A CA 1
ATOM 721 C C . GLN A 1 91 ? 17.249 -6.440 -3.953 1.00 89.50 91 GLN A C 1
ATOM 723 O O . GLN A 1 91 ? 16.181 -6.826 -3.487 1.00 89.50 91 GLN A O 1
ATOM 728 N N . LEU A 1 92 ? 17.710 -5.205 -3.733 1.00 83.88 92 LEU A N 1
ATOM 729 C CA . LEU A 1 92 ? 16.996 -4.239 -2.904 1.00 83.88 92 LEU A CA 1
ATOM 730 C C . LEU A 1 92 ? 15.692 -3.777 -3.569 1.00 83.88 92 LEU A C 1
ATOM 732 O O . LEU A 1 92 ? 14.671 -3.677 -2.896 1.00 83.88 92 LEU A O 1
ATOM 736 N N . SER A 1 93 ? 15.707 -3.543 -4.882 1.00 87.75 93 SER A N 1
ATOM 737 C CA . SER A 1 93 ? 14.509 -3.138 -5.619 1.00 87.75 93 SER A CA 1
ATOM 738 C C . SER A 1 93 ? 13.509 -4.291 -5.769 1.00 87.75 93 SER A C 1
ATOM 740 O O . SER A 1 93 ? 12.310 -4.057 -5.682 1.00 87.75 93 SER A O 1
ATOM 742 N N . ILE A 1 94 ? 13.957 -5.545 -5.876 1.00 89.19 94 ILE A N 1
ATOM 743 C CA . ILE A 1 94 ? 13.070 -6.723 -5.837 1.00 89.19 94 ILE A CA 1
ATOM 744 C C . ILE A 1 94 ? 12.423 -6.877 -4.456 1.00 89.19 94 ILE A C 1
ATOM 746 O O . ILE A 1 94 ? 11.206 -7.023 -4.367 1.00 89.19 94 ILE A O 1
ATOM 750 N N . VAL A 1 95 ? 13.206 -6.796 -3.371 1.00 89.81 95 VAL A N 1
ATOM 751 C CA . VAL A 1 95 ? 12.670 -6.821 -1.995 1.00 89.81 95 VAL A CA 1
ATOM 752 C C . VAL A 1 95 ? 11.650 -5.702 -1.792 1.00 89.81 95 VAL A C 1
ATOM 754 O O . VAL A 1 95 ? 10.592 -5.928 -1.209 1.00 89.81 95 VAL A O 1
ATOM 757 N N . GLY A 1 96 ? 11.942 -4.518 -2.321 1.00 85.44 96 GLY A N 1
ATOM 758 C CA . GLY A 1 96 ? 11.046 -3.377 -2.314 1.00 85.44 96 GLY A CA 1
ATOM 759 C C . GLY A 1 96 ? 9.699 -3.622 -2.995 1.00 85.44 96 GLY A C 1
ATOM 760 O O . GLY A 1 96 ? 8.645 -3.347 -2.417 1.00 85.44 96 GLY A O 1
ATOM 761 N N . LEU A 1 97 ? 9.707 -4.214 -4.189 1.00 89.12 97 LEU A N 1
ATOM 762 C CA . LEU A 1 97 ? 8.475 -4.623 -4.868 1.00 89.12 97 LEU A CA 1
ATOM 763 C C . LEU A 1 97 ? 7.757 -5.750 -4.113 1.00 89.12 97 LEU A C 1
ATOM 765 O O . LEU A 1 97 ? 6.534 -5.736 -4.023 1.00 89.12 97 LEU A O 1
ATOM 769 N N . GLY A 1 98 ? 8.493 -6.674 -3.492 1.00 86.81 98 GLY A N 1
ATOM 770 C CA . GLY A 1 98 ? 7.921 -7.723 -2.643 1.00 86.81 98 GLY A CA 1
ATOM 771 C C . GLY A 1 98 ? 7.186 -7.179 -1.422 1.00 86.81 98 GLY A C 1
ATOM 772 O O . GLY A 1 98 ? 6.085 -7.634 -1.108 1.00 86.81 98 GLY A O 1
ATOM 773 N N . VAL A 1 99 ? 7.751 -6.156 -0.778 1.00 86.69 99 VAL A N 1
ATOM 774 C CA . VAL A 1 99 ? 7.063 -5.374 0.253 1.00 86.69 99 VAL A CA 1
ATOM 775 C C . VAL A 1 99 ? 5.768 -4.821 -0.340 1.00 86.69 99 VAL A C 1
ATOM 777 O O . VAL A 1 99 ? 4.700 -5.171 0.155 1.00 86.69 99 VAL A O 1
ATOM 780 N N . SER A 1 100 ? 5.856 -4.081 -1.446 1.00 87.06 100 SER A N 1
ATOM 781 C CA . SER A 1 100 ? 4.723 -3.448 -2.144 1.00 87.06 100 SER A CA 1
ATOM 782 C C . SER A 1 100 ? 3.572 -4.417 -2.449 1.00 87.06 100 SER A C 1
ATOM 784 O O . SER A 1 100 ? 2.418 -4.122 -2.157 1.00 87.06 100 SER A O 1
ATOM 786 N N . ILE A 1 101 ? 3.868 -5.613 -2.960 1.00 90.62 101 ILE A N 1
ATOM 787 C CA . ILE A 1 101 ? 2.863 -6.655 -3.236 1.00 90.62 101 ILE A CA 1
ATOM 788 C C . ILE A 1 101 ? 2.090 -7.032 -1.971 1.00 90.62 101 ILE A C 1
ATOM 790 O O . ILE A 1 101 ? 0.871 -7.178 -2.019 1.00 90.62 101 ILE A O 1
ATOM 794 N N . GLY A 1 102 ? 2.779 -7.166 -0.834 1.00 86.06 102 GLY A N 1
ATOM 795 C CA . GLY A 1 102 ? 2.137 -7.448 0.449 1.00 86.06 102 GLY A CA 1
ATOM 796 C C . GLY A 1 102 ? 1.102 -6.387 0.833 1.00 86.06 102 GLY A C 1
ATOM 797 O O . GLY A 1 102 ? 0.010 -6.740 1.272 1.00 86.06 102 GLY A O 1
ATOM 798 N N . TYR A 1 103 ? 1.408 -5.108 0.607 1.00 84.69 103 TYR A N 1
ATOM 799 C CA . TYR A 1 103 ? 0.467 -4.004 0.819 1.00 84.69 103 TYR A CA 1
ATOM 800 C C . TYR A 1 103 ? -0.733 -4.078 -0.121 1.00 84.69 103 TYR A C 1
ATOM 802 O O . TYR A 1 103 ? -1.871 -4.077 0.342 1.00 84.69 103 TYR A O 1
ATOM 810 N N . PHE A 1 104 ? -0.487 -4.264 -1.419 1.00 87.00 104 PHE A N 1
ATOM 811 C CA . PHE A 1 104 ? -1.550 -4.402 -2.415 1.00 87.00 104 PHE A CA 1
ATOM 812 C C . PHE A 1 104 ? -2.492 -5.579 -2.113 1.00 87.00 104 PHE A C 1
ATOM 814 O O . PHE A 1 104 ? -3.702 -5.453 -2.285 1.00 87.00 104 PHE A O 1
ATOM 821 N N . PHE A 1 105 ? -1.979 -6.703 -1.595 1.00 86.38 105 PHE A N 1
ATOM 822 C CA . PHE A 1 105 ? -2.818 -7.821 -1.148 1.00 86.38 105 PHE A CA 1
ATOM 823 C C . PHE A 1 105 ? -3.688 -7.479 0.064 1.00 86.38 105 PHE A C 1
ATOM 825 O O . PHE A 1 105 ? -4.833 -7.933 0.132 1.00 86.38 105 PHE A O 1
ATOM 832 N N . VAL A 1 106 ? -3.166 -6.707 1.022 1.00 86.50 106 VAL A N 1
ATOM 833 C CA . VAL A 1 106 ? -3.948 -6.245 2.177 1.00 86.50 106 VAL A CA 1
ATOM 834 C C . VAL A 1 106 ? -5.052 -5.296 1.715 1.00 86.50 106 VAL A C 1
ATOM 836 O O . VAL A 1 106 ? -6.208 -5.514 2.078 1.00 86.50 106 VAL A O 1
ATOM 839 N N . ASP A 1 107 ? -4.737 -4.323 0.862 1.00 85.12 107 ASP A N 1
ATOM 840 C CA . ASP A 1 107 ? -5.715 -3.374 0.315 1.00 85.12 107 ASP A CA 1
ATOM 841 C C . ASP A 1 107 ? -6.780 -4.078 -0.525 1.00 85.12 107 ASP A C 1
ATOM 843 O O . ASP A 1 107 ? -7.980 -3.851 -0.351 1.00 85.12 107 ASP A O 1
ATOM 847 N N . PHE A 1 108 ? -6.367 -5.024 -1.365 1.00 85.75 108 PHE A N 1
ATOM 848 C CA . PHE A 1 108 ? -7.279 -5.879 -2.111 1.00 85.75 108 PHE A CA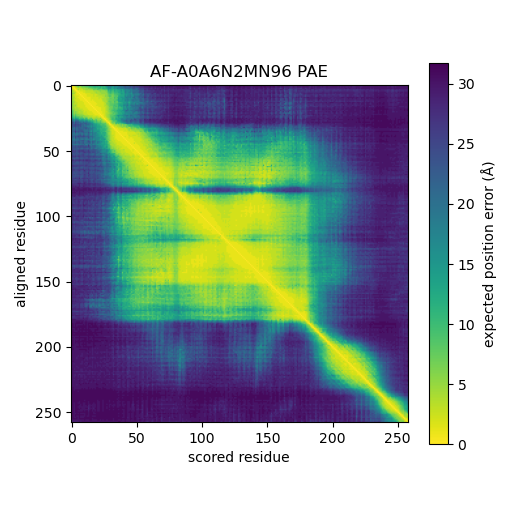 1
ATOM 849 C C . PHE A 1 108 ? -8.195 -6.682 -1.180 1.00 85.75 108 PHE A C 1
ATOM 851 O O . PHE A 1 108 ? -9.413 -6.685 -1.360 1.00 85.75 108 PHE A O 1
ATOM 858 N N . GLY A 1 109 ? -7.636 -7.319 -0.148 1.00 86.81 109 GLY A N 1
ATOM 859 C CA . GLY A 1 109 ? -8.404 -8.047 0.860 1.00 86.81 109 GLY A CA 1
ATOM 860 C C . GLY A 1 109 ? -9.416 -7.152 1.575 1.00 86.81 109 GLY A C 1
ATOM 861 O O . GLY A 1 109 ? -10.572 -7.543 1.735 1.00 86.81 109 GLY A O 1
ATOM 862 N N . MET A 1 110 ? -9.021 -5.931 1.939 1.00 85.62 110 MET A N 1
ATOM 863 C CA . MET A 1 110 ? -9.911 -4.933 2.535 1.00 85.62 110 MET A CA 1
ATOM 864 C C . MET A 1 110 ? -11.044 -4.550 1.578 1.00 85.62 110 MET A C 1
ATOM 866 O O . MET A 1 110 ? -12.211 -4.582 1.971 1.00 85.62 110 MET A O 1
ATOM 870 N N . ILE A 1 111 ? -10.742 -4.264 0.310 1.00 85.62 111 ILE A N 1
ATOM 871 C CA . ILE A 1 111 ? -11.758 -3.947 -0.703 1.00 85.62 111 ILE A CA 1
ATOM 872 C C . ILE A 1 111 ? -12.745 -5.104 -0.859 1.00 85.62 111 ILE A C 1
ATOM 874 O O . ILE A 1 111 ? -13.947 -4.857 -0.898 1.00 85.62 111 ILE A O 1
ATOM 878 N N . PHE A 1 112 ? -12.273 -6.354 -0.886 1.00 86.06 112 PHE A N 1
ATOM 879 C CA . PHE A 1 112 ? -13.142 -7.531 -0.966 1.00 86.06 112 PHE A CA 1
ATOM 880 C C . PHE A 1 112 ? -14.023 -7.709 0.270 1.00 86.06 112 PHE A C 1
ATOM 882 O O . PHE A 1 112 ? -15.227 -7.926 0.133 1.00 86.06 112 PHE A O 1
ATOM 889 N N . LEU A 1 113 ? -13.444 -7.613 1.470 1.00 89.12 113 LEU A N 1
ATOM 890 C CA . LEU A 1 113 ? -14.163 -7.820 2.731 1.00 89.12 113 LEU A CA 1
ATOM 891 C C . LEU A 1 113 ? -15.242 -6.761 2.974 1.00 89.12 113 LEU A C 1
ATOM 893 O O . LEU A 1 113 ? -16.283 -7.072 3.551 1.00 89.12 113 LEU A O 1
ATOM 897 N N . TYR A 1 114 ? -15.005 -5.527 2.528 1.00 86.75 114 TYR A N 1
ATOM 898 C CA . TYR A 1 114 ? -15.922 -4.405 2.724 1.00 86.75 114 TYR A CA 1
ATOM 899 C C . TYR A 1 114 ? -16.658 -3.987 1.442 1.00 86.75 114 TYR A C 1
ATOM 901 O O . TYR A 1 114 ? -17.312 -2.941 1.434 1.00 86.75 114 TYR A O 1
ATOM 909 N N . TYR A 1 115 ? -16.598 -4.776 0.364 1.00 84.62 115 TYR A N 1
ATOM 910 C CA . TYR A 1 115 ? -17.328 -4.506 -0.877 1.00 84.62 115 TYR A CA 1
ATOM 911 C C . TYR A 1 115 ? -18.849 -4.500 -0.632 1.00 84.62 115 TYR A C 1
ATOM 913 O O . TYR A 1 115 ? -19.357 -5.408 0.031 1.00 84.62 115 TYR A O 1
ATOM 921 N N . PRO A 1 116 ? -19.616 -3.531 -1.172 1.00 87.56 116 PRO A N 1
ATOM 922 C CA . PRO A 1 116 ? -19.225 -2.432 -2.070 1.00 87.56 116 PRO A CA 1
ATOM 923 C C . PRO A 1 116 ? -18.931 -1.093 -1.360 1.00 87.56 116 PRO A C 1
ATOM 925 O O . PRO A 1 116 ? -18.903 -0.043 -1.994 1.00 87.56 116 PRO A O 1
ATOM 928 N N . THR A 1 117 ? -18.747 -1.095 -0.039 1.00 84.06 117 THR A N 1
ATOM 929 C CA . THR A 1 117 ? -18.643 0.123 0.788 1.00 84.06 117 THR A CA 1
ATOM 930 C C . THR A 1 117 ? -17.363 0.918 0.529 1.00 84.06 117 THR A C 1
ATOM 932 O O . THR A 1 117 ? -17.403 2.144 0.533 1.00 84.06 117 THR A O 1
ATOM 935 N N . LEU A 1 118 ? -16.235 0.234 0.301 1.00 73.81 118 LEU A N 1
ATOM 936 C CA . LEU A 1 118 ? -14.937 0.874 0.031 1.00 73.81 118 LEU A CA 1
ATOM 937 C C . LEU A 1 118 ? -14.724 1.249 -1.445 1.00 73.81 118 LEU A C 1
ATOM 939 O O . LEU A 1 118 ? -13.730 1.894 -1.765 1.00 73.81 118 LEU A O 1
ATOM 943 N N . GLY A 1 119 ? -15.628 0.859 -2.347 1.00 78.12 119 GLY A N 1
ATOM 944 C CA . GLY A 1 119 ? -15.495 1.167 -3.767 1.00 78.12 119 GLY A CA 1
ATOM 945 C C . GLY A 1 119 ? -16.321 0.267 -4.681 1.00 78.12 119 GLY A C 1
ATOM 946 O O . GLY A 1 119 ? -16.801 -0.802 -4.297 1.00 78.12 119 GLY A O 1
ATOM 947 N N . GLY A 1 120 ? -16.475 0.724 -5.925 1.00 81.19 120 GLY A N 1
ATOM 948 C CA . GLY A 1 120 ? -17.125 -0.024 -6.998 1.00 81.19 120 GLY A CA 1
ATOM 949 C C . GLY A 1 120 ? -16.269 -1.172 -7.542 1.00 81.19 120 GLY A C 1
ATOM 950 O O . GLY A 1 120 ? -15.143 -1.420 -7.110 1.00 81.19 120 GLY A O 1
ATOM 951 N N . LYS A 1 121 ? -16.796 -1.878 -8.547 1.00 85.12 121 LYS A N 1
ATOM 952 C CA . LYS A 1 121 ? -16.080 -2.964 -9.250 1.00 85.12 121 LYS A CA 1
ATOM 953 C C . LYS A 1 121 ? -14.766 -2.486 -9.888 1.00 85.12 121 LYS A C 1
ATOM 955 O O . LYS A 1 121 ? -13.849 -3.277 -10.081 1.00 85.12 121 LYS A O 1
ATOM 960 N N . GLU A 1 122 ? -14.672 -1.196 -10.192 1.00 84.81 122 GLU A N 1
ATOM 961 C CA . GLU A 1 122 ? -13.501 -0.528 -10.750 1.00 84.81 122 GLU A CA 1
ATOM 962 C C . GLU A 1 122 ? -12.301 -0.640 -9.799 1.00 84.81 122 GLU A C 1
ATOM 964 O O . GLU A 1 122 ? -11.194 -0.900 -10.256 1.00 84.81 122 GLU A O 1
ATOM 969 N N . TYR A 1 123 ? -12.526 -0.556 -8.482 1.00 81.94 123 TYR A N 1
ATOM 970 C CA . TYR A 1 123 ? -11.480 -0.698 -7.463 1.00 81.94 123 TYR A CA 1
ATOM 971 C C . TYR A 1 123 ? -10.963 -2.132 -7.382 1.00 81.94 123 TYR A C 1
ATOM 973 O O . TYR A 1 123 ? -9.757 -2.346 -7.272 1.00 81.94 123 TYR A O 1
ATOM 981 N N . VAL A 1 124 ? -11.870 -3.108 -7.493 1.00 86.50 124 VAL A N 1
ATOM 982 C CA . VAL A 1 124 ? -11.536 -4.538 -7.541 1.00 86.50 124 VAL A CA 1
ATOM 983 C C . VAL A 1 124 ? -10.674 -4.846 -8.764 1.00 86.50 124 VAL A C 1
ATOM 985 O O . VAL A 1 124 ? -9.640 -5.504 -8.639 1.00 86.50 124 VAL A O 1
ATOM 988 N N . ILE A 1 125 ? -11.070 -4.351 -9.940 1.00 85.75 125 ILE A N 1
ATOM 989 C CA . ILE A 1 125 ? -10.317 -4.548 -11.186 1.00 85.75 125 ILE A CA 1
ATOM 990 C C . ILE A 1 125 ? -8.961 -3.841 -11.106 1.00 85.75 125 ILE A C 1
ATOM 992 O O . ILE A 1 125 ? -7.945 -4.468 -11.395 1.00 85.75 125 ILE A O 1
ATOM 996 N N . HIS A 1 126 ? -8.935 -2.579 -10.668 1.00 85.81 126 HIS A N 1
ATOM 997 C CA . HIS A 1 126 ? -7.707 -1.802 -10.511 1.00 85.81 126 HIS A CA 1
ATOM 998 C C . HIS A 1 126 ? -6.706 -2.514 -9.595 1.00 85.81 126 HIS A C 1
ATOM 1000 O O . HIS A 1 126 ? -5.600 -2.811 -10.029 1.00 85.81 126 HIS A O 1
ATOM 1006 N N . HIS A 1 127 ? -7.101 -2.884 -8.373 1.00 86.62 127 HIS A N 1
ATOM 1007 C CA . HIS A 1 127 ? -6.187 -3.530 -7.425 1.00 86.62 127 HIS A CA 1
ATOM 1008 C C . HIS A 1 127 ? -5.742 -4.920 -7.892 1.00 86.62 127 HIS A C 1
ATOM 1010 O O . HIS A 1 127 ? -4.595 -5.299 -7.659 1.00 86.62 127 HIS A O 1
ATOM 1016 N N . SER A 1 128 ? -6.604 -5.664 -8.598 1.00 87.69 128 SER A N 1
ATOM 1017 C CA . SER A 1 128 ? -6.212 -6.935 -9.227 1.00 87.69 128 SER A CA 1
ATOM 1018 C C . SER A 1 128 ? -5.111 -6.722 -10.266 1.00 87.69 128 SER A C 1
ATOM 1020 O O . SER A 1 128 ? -4.074 -7.381 -10.213 1.00 87.69 128 SER A O 1
ATOM 1022 N N . LEU A 1 129 ? -5.324 -5.791 -11.204 1.00 89.31 129 LEU A N 1
ATOM 1023 C CA . LEU A 1 129 ? -4.374 -5.498 -12.278 1.00 89.31 129 LEU A CA 1
ATOM 1024 C C . LEU A 1 129 ? -3.062 -4.936 -11.726 1.00 89.31 129 LEU A C 1
ATOM 1026 O O . LEU A 1 129 ? -1.998 -5.398 -12.131 1.00 89.31 129 LEU A O 1
ATOM 1030 N N . SER A 1 130 ? -3.128 -4.017 -10.763 1.00 88.75 130 SER A N 1
ATOM 1031 C CA . SER A 1 130 ? -1.947 -3.449 -10.112 1.00 88.75 130 SER A CA 1
ATOM 1032 C C . SER A 1 130 ? -1.157 -4.518 -9.352 1.00 88.75 130 SER A C 1
ATOM 1034 O O . SER A 1 130 ? 0.056 -4.601 -9.515 1.00 88.75 130 SER A O 1
ATOM 1036 N N . THR A 1 131 ? -1.820 -5.417 -8.612 1.00 89.06 131 THR A N 1
ATOM 1037 C CA . THR A 1 131 ? -1.134 -6.520 -7.910 1.00 89.06 131 THR A CA 1
ATOM 1038 C C . THR A 1 131 ? -0.420 -7.446 -8.894 1.00 89.06 131 THR A C 1
ATOM 1040 O O . THR A 1 131 ? 0.727 -7.823 -8.661 1.00 89.06 131 THR A O 1
ATOM 1043 N N . ILE A 1 132 ? -1.065 -7.786 -10.016 1.00 92.12 132 ILE A N 1
ATOM 1044 C CA . ILE A 1 132 ? -0.460 -8.612 -11.072 1.00 92.12 132 ILE A CA 1
ATOM 1045 C C . ILE A 1 132 ? 0.737 -7.894 -11.709 1.00 92.12 132 ILE A C 1
ATOM 1047 O O . ILE A 1 132 ? 1.779 -8.517 -11.895 1.00 92.12 132 ILE A O 1
ATOM 1051 N N . ALA A 1 133 ? 0.619 -6.600 -12.015 1.00 89.81 133 ALA A N 1
ATOM 1052 C CA . ALA A 1 133 ? 1.688 -5.817 -12.634 1.00 89.81 133 ALA A CA 1
ATOM 1053 C C . ALA A 1 133 ? 2.921 -5.693 -11.721 1.00 89.81 133 ALA A C 1
ATOM 1055 O O . ALA A 1 133 ? 4.045 -5.952 -12.156 1.00 89.81 133 ALA A O 1
ATOM 1056 N N . VAL A 1 134 ? 2.716 -5.376 -10.438 1.00 89.44 134 VAL A N 1
ATOM 1057 C CA . VAL A 1 134 ? 3.806 -5.291 -9.453 1.00 89.44 134 VAL A CA 1
ATOM 1058 C C . VAL A 1 134 ? 4.428 -6.676 -9.220 1.00 89.44 134 VAL A C 1
ATOM 1060 O O . VAL A 1 134 ? 5.651 -6.795 -9.145 1.00 89.44 134 VAL A O 1
ATOM 1063 N N . ALA A 1 135 ? 3.618 -7.742 -9.175 1.00 91.06 135 ALA A N 1
ATOM 1064 C CA . ALA A 1 135 ? 4.109 -9.116 -9.060 1.00 91.06 135 ALA A CA 1
ATOM 1065 C C . ALA A 1 135 ? 4.935 -9.558 -10.269 1.00 91.06 135 ALA A C 1
ATOM 1067 O O . ALA A 1 135 ? 5.988 -10.168 -10.084 1.00 91.06 135 ALA A O 1
ATOM 1068 N N . TYR A 1 136 ? 4.502 -9.221 -11.485 1.00 92.31 136 TYR A N 1
ATOM 1069 C CA . TYR A 1 136 ? 5.279 -9.466 -12.696 1.00 92.31 136 TYR A CA 1
ATOM 1070 C C . TYR A 1 136 ? 6.648 -8.783 -12.603 1.00 92.31 136 TYR A C 1
ATOM 1072 O O . TYR A 1 136 ? 7.666 -9.460 -12.693 1.00 92.31 136 TYR A O 1
ATOM 1080 N N . SER A 1 137 ? 6.665 -7.481 -12.312 1.00 91.06 137 SER A N 1
ATOM 1081 C CA . SER A 1 137 ? 7.880 -6.660 -12.195 1.00 91.06 137 SER A CA 1
ATOM 1082 C C . SER A 1 137 ? 8.861 -7.156 -11.118 1.00 91.06 137 SER A C 1
ATOM 1084 O O . SER A 1 137 ? 10.085 -7.153 -11.296 1.00 91.06 137 SER A O 1
ATOM 1086 N N . MET A 1 138 ? 8.332 -7.671 -10.002 1.00 94.00 138 MET A N 1
ATOM 1087 C CA . MET A 1 138 ? 9.140 -8.325 -8.969 1.00 94.00 138 MET A CA 1
ATOM 1088 C C . MET A 1 138 ? 9.746 -9.648 -9.458 1.00 94.00 138 MET A C 1
ATOM 1090 O O . MET A 1 138 ? 10.921 -9.904 -9.201 1.00 94.00 138 MET A O 1
ATOM 1094 N N . LEU A 1 139 ? 8.946 -10.506 -10.103 1.00 90.81 139 LEU A N 1
ATOM 1095 C CA . LEU A 1 139 ? 9.347 -11.867 -10.472 1.00 90.81 139 LEU A CA 1
ATOM 1096 C C . LEU A 1 139 ? 10.273 -11.910 -11.692 1.00 90.81 139 LEU A C 1
ATOM 1098 O O . LEU A 1 139 ? 11.184 -12.736 -11.716 1.00 90.81 139 LEU A O 1
ATOM 1102 N N . SER A 1 140 ? 10.046 -11.054 -12.692 1.00 88.88 140 SER A N 1
ATOM 1103 C CA . SER A 1 140 ? 10.891 -10.973 -13.890 1.00 88.88 140 SER A CA 1
ATOM 1104 C C . SER A 1 140 ? 12.130 -10.104 -13.678 1.00 88.88 140 SER A C 1
ATOM 1106 O O . SER A 1 140 ? 13.141 -10.310 -14.343 1.00 88.88 140 SER A O 1
ATOM 1108 N N . GLY A 1 141 ? 12.076 -9.147 -12.745 1.00 87.94 141 GLY A N 1
ATOM 1109 C CA . GLY A 1 141 ? 13.118 -8.130 -12.604 1.00 87.94 141 GLY A CA 1
ATOM 1110 C C . GLY A 1 141 ? 13.046 -7.032 -13.673 1.00 87.94 141 GLY A C 1
ATOM 1111 O O . GLY A 1 141 ? 13.983 -6.247 -13.789 1.00 87.94 141 GLY A O 1
ATOM 1112 N N . GLU A 1 142 ? 11.956 -6.971 -14.439 1.00 89.06 142 GLU A N 1
ATOM 1113 C CA . GLU A 1 142 ? 11.741 -6.032 -15.544 1.00 89.06 142 GLU A CA 1
ATOM 1114 C C . GLU A 1 142 ? 10.692 -4.972 -15.174 1.00 89.06 142 GLU A C 1
ATOM 1116 O O . GLU A 1 142 ? 9.887 -5.158 -14.268 1.00 89.06 142 GLU A O 1
ATOM 1121 N N . LEU A 1 143 ? 10.669 -3.850 -15.895 1.00 90.50 143 LEU A N 1
ATOM 1122 C CA . LEU A 1 143 ? 9.745 -2.718 -15.732 1.00 90.50 143 LEU A CA 1
ATOM 1123 C C . LEU A 1 143 ? 9.722 -2.104 -14.320 1.00 90.50 143 LEU A C 1
ATOM 1125 O O . LEU A 1 143 ? 8.760 -1.426 -13.941 1.00 90.50 143 LEU A O 1
ATOM 1129 N N . GLN A 1 144 ? 10.786 -2.295 -13.536 1.00 90.62 144 GLN A N 1
ATOM 1130 C CA . GLN A 1 144 ? 10.829 -1.824 -12.153 1.00 90.62 144 GLN A CA 1
ATOM 1131 C C . GLN A 1 144 ? 10.768 -0.299 -12.059 1.00 90.62 144 GLN A C 1
ATOM 1133 O O . GLN A 1 144 ? 10.045 0.199 -11.204 1.00 90.62 144 GLN A O 1
ATOM 1138 N N . LEU A 1 145 ? 11.427 0.441 -12.961 1.00 84.56 145 LEU A N 1
ATOM 1139 C CA . LEU A 1 145 ? 11.348 1.907 -13.000 1.00 84.56 145 LEU A CA 1
ATOM 1140 C C . LEU A 1 145 ? 9.896 2.394 -13.116 1.00 84.56 145 LEU A C 1
ATOM 1142 O O . LEU A 1 145 ? 9.434 3.156 -12.271 1.00 84.56 145 LEU A O 1
ATOM 1146 N N . TYR A 1 146 ? 9.159 1.908 -14.119 1.00 84.31 146 TYR A N 1
ATOM 1147 C CA . TYR A 1 146 ? 7.754 2.281 -14.317 1.00 84.31 146 TYR A CA 1
ATOM 1148 C C . TYR A 1 146 ? 6.877 1.840 -13.156 1.00 84.31 146 TYR A C 1
ATOM 1150 O O . TYR A 1 146 ? 5.993 2.579 -12.733 1.00 84.31 146 TYR A O 1
ATOM 1158 N N . THR A 1 147 ? 7.157 0.661 -12.600 1.00 88.44 147 THR A N 1
ATOM 1159 C CA . THR A 1 147 ? 6.455 0.185 -11.409 1.00 88.44 147 THR A CA 1
ATOM 1160 C C . THR A 1 147 ? 6.670 1.167 -10.263 1.00 88.44 147 THR A C 1
ATOM 1162 O O . THR A 1 147 ? 5.695 1.663 -9.717 1.00 88.44 147 THR A O 1
ATOM 1165 N N . TYR A 1 148 ? 7.911 1.552 -9.958 1.00 85.56 148 TYR A N 1
ATOM 1166 C CA . TYR A 1 148 ? 8.214 2.536 -8.918 1.00 85.56 148 TYR A CA 1
ATOM 1167 C C . TYR A 1 148 ? 7.615 3.921 -9.189 1.00 85.56 148 TYR A C 1
ATOM 1169 O O . TYR A 1 148 ? 7.161 4.567 -8.248 1.00 85.56 148 TYR A O 1
ATOM 1177 N N . MET A 1 149 ? 7.533 4.360 -10.447 1.00 82.19 149 MET A N 1
ATOM 1178 C CA . MET A 1 149 ? 6.809 5.585 -10.810 1.00 82.19 149 MET A CA 1
ATOM 1179 C C . MET A 1 149 ? 5.311 5.484 -10.490 1.00 82.19 149 MET A C 1
ATOM 1181 O O . MET A 1 149 ? 4.752 6.392 -9.876 1.00 82.19 149 MET A O 1
ATOM 1185 N N . CYS A 1 150 ? 4.660 4.368 -10.831 1.00 83.44 150 CYS A N 1
ATOM 1186 C CA . CYS A 1 150 ? 3.268 4.124 -10.447 1.00 83.44 150 CYS A CA 1
ATOM 1187 C C . CYS A 1 150 ? 3.104 4.036 -8.921 1.00 83.44 150 CYS A C 1
ATOM 1189 O O . CYS A 1 150 ? 2.170 4.615 -8.373 1.00 83.44 150 CYS A O 1
ATOM 1191 N N . LEU A 1 151 ? 4.033 3.383 -8.218 1.00 82.00 151 LEU A N 1
ATOM 1192 C CA . LEU A 1 151 ? 4.023 3.261 -6.758 1.00 82.00 151 LEU A CA 1
ATOM 1193 C C . LEU A 1 151 ? 4.145 4.628 -6.057 1.00 82.00 151 LEU A C 1
ATOM 1195 O O . LEU A 1 151 ? 3.548 4.815 -5.002 1.00 82.00 151 LEU A O 1
ATOM 1199 N N . ILE A 1 152 ? 4.834 5.612 -6.653 1.00 78.12 152 ILE A N 1
ATOM 1200 C CA . ILE A 1 152 ? 4.854 6.999 -6.149 1.00 78.12 152 ILE A CA 1
ATOM 1201 C C . ILE A 1 152 ? 3.458 7.633 -6.217 1.00 78.12 152 ILE A C 1
ATOM 1203 O O . ILE A 1 152 ? 3.077 8.361 -5.303 1.00 78.12 152 ILE A O 1
ATOM 1207 N N . SER A 1 153 ? 2.669 7.345 -7.257 1.00 73.31 153 SER A N 1
ATOM 1208 C CA . SER A 1 153 ? 1.296 7.862 -7.355 1.00 73.31 153 SER A CA 1
ATOM 1209 C C . SER A 1 153 ? 0.348 7.285 -6.296 1.00 73.31 153 SER A C 1
ATOM 1211 O O . SER A 1 153 ? -0.601 7.960 -5.896 1.00 73.31 153 SER A O 1
ATOM 1213 N N . GLU A 1 154 ? 0.660 6.106 -5.747 1.00 70.00 154 GLU A N 1
ATOM 1214 C CA . GLU A 1 154 ? -0.092 5.480 -4.648 1.00 70.00 154 GLU A CA 1
ATOM 1215 C C . GLU A 1 154 ? -0.029 6.298 -3.343 1.00 70.00 154 GLU A C 1
ATOM 1217 O O . GLU A 1 154 ? -0.893 6.152 -2.483 1.00 70.00 154 GLU A O 1
ATOM 1222 N N . VAL A 1 155 ? 0.935 7.225 -3.196 1.00 68.81 155 VAL A N 1
ATOM 1223 C CA . VAL A 1 155 ? 0.990 8.194 -2.075 1.00 68.81 155 VAL A CA 1
ATOM 1224 C C . VAL A 1 155 ? -0.310 8.988 -1.940 1.00 68.81 155 VAL A C 1
ATOM 1226 O O . VAL A 1 155 ? -0.697 9.356 -0.831 1.00 68.81 155 VAL A O 1
ATOM 1229 N N . THR A 1 156 ? -1.010 9.220 -3.049 1.00 69.56 156 THR A N 1
ATOM 1230 C CA . THR A 1 156 ? -2.250 10.001 -3.053 1.00 69.56 156 THR A CA 1
ATOM 1231 C C . THR A 1 156 ? -3.392 9.293 -2.311 1.00 69.56 156 THR A C 1
ATOM 1233 O O . THR A 1 156 ? -4.255 9.952 -1.733 1.00 69.56 156 THR A O 1
ATOM 1236 N N . THR A 1 157 ? -3.386 7.959 -2.224 1.00 73.38 157 THR A N 1
ATOM 1237 C CA . THR A 1 157 ? -4.431 7.173 -1.548 1.00 73.38 157 THR A CA 1
ATOM 1238 C C . THR A 1 157 ? -4.528 7.453 -0.037 1.00 73.38 157 THR A C 1
ATOM 1240 O O . THR A 1 157 ? -5.617 7.809 0.437 1.00 73.38 157 THR A O 1
ATOM 1243 N N . PRO A 1 158 ? -3.449 7.348 0.773 1.00 68.00 158 PRO A N 1
ATOM 1244 C CA . PRO A 1 158 ? -3.505 7.708 2.190 1.00 68.00 158 PRO A CA 1
ATOM 1245 C C . PRO A 1 158 ? -3.787 9.201 2.413 1.00 68.00 158 PRO A C 1
ATOM 1247 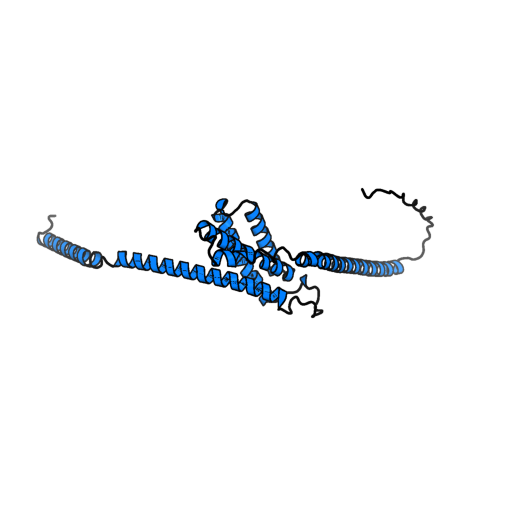O O . PRO A 1 158 ? -4.425 9.544 3.412 1.00 68.00 158 PRO A O 1
ATOM 1250 N N . GLU A 1 159 ? -3.375 10.079 1.494 1.00 69.06 159 GLU A N 1
ATOM 1251 C CA . GLU A 1 159 ? -3.668 11.517 1.557 1.00 69.06 159 GLU A CA 1
ATOM 1252 C C . GLU A 1 159 ? -5.169 11.786 1.376 1.00 69.06 159 GLU A C 1
ATOM 1254 O O . GLU A 1 159 ? -5.792 12.427 2.231 1.00 69.06 159 GLU A O 1
ATOM 1259 N N . ILE A 1 160 ? -5.794 11.215 0.344 1.00 72.62 160 ILE A N 1
ATOM 1260 C CA . ILE A 1 160 ? -7.240 11.326 0.107 1.00 72.62 160 ILE A CA 1
ATOM 1261 C C . ILE A 1 160 ? -8.028 10.743 1.290 1.00 72.62 160 ILE A C 1
ATOM 1263 O O . ILE A 1 160 ? -8.966 11.379 1.787 1.00 72.62 160 ILE A O 1
ATOM 1267 N N . ASN A 1 161 ? -7.618 9.580 1.807 1.00 75.81 161 ASN A N 1
ATOM 1268 C CA . ASN A 1 161 ? -8.264 8.953 2.963 1.00 75.81 161 ASN A CA 1
ATOM 1269 C C . ASN A 1 161 ? -8.163 9.823 4.222 1.00 75.81 161 ASN A C 1
ATOM 1271 O O . ASN A 1 161 ? -9.156 10.014 4.929 1.00 75.81 161 ASN A O 1
ATOM 1275 N N . MET A 1 162 ? -6.992 10.401 4.502 1.00 73.81 162 MET A N 1
ATOM 1276 C CA . MET A 1 162 ? -6.813 11.292 5.650 1.00 73.81 162 MET A CA 1
ATOM 1277 C C . MET A 1 162 ? -7.678 12.549 5.527 1.00 73.81 162 MET A C 1
ATOM 1279 O O . MET A 1 162 ? -8.295 12.977 6.508 1.00 73.81 162 MET A O 1
ATOM 1283 N N . ARG A 1 163 ? -7.798 13.104 4.318 1.00 77.62 163 ARG A N 1
ATOM 1284 C CA . ARG A 1 163 ? -8.670 14.250 4.046 1.00 77.62 163 ARG A CA 1
ATOM 1285 C C . ARG A 1 163 ? -10.136 13.906 4.293 1.00 77.62 163 ARG A C 1
ATOM 1287 O O . ARG A 1 163 ? -10.834 14.698 4.924 1.00 77.62 163 ARG A O 1
ATOM 1294 N N . TRP A 1 164 ? -10.582 12.721 3.874 1.00 77.88 164 TRP A N 1
ATOM 1295 C CA . TRP A 1 164 ? -11.936 12.231 4.141 1.00 77.88 164 TRP A CA 1
ATOM 1296 C C . TRP A 1 164 ? -12.213 12.048 5.642 1.00 77.88 164 TRP A C 1
ATOM 1298 O O . TRP A 1 164 ? -13.271 12.463 6.125 1.00 77.88 164 TRP A O 1
ATOM 1308 N N . TYR A 1 165 ? -11.260 11.508 6.411 1.00 80.94 165 TYR A N 1
ATOM 1309 C CA . TYR A 1 165 ? -11.401 11.397 7.870 1.00 80.94 165 TYR A CA 1
ATOM 1310 C C . TYR A 1 165 ? -11.513 12.768 8.543 1.00 80.94 165 TYR A C 1
ATOM 1312 O O . TYR A 1 165 ? -12.378 12.978 9.397 1.00 80.94 165 TYR A O 1
ATOM 1320 N N . LEU A 1 166 ? -10.662 13.716 8.147 1.00 78.00 166 LEU A N 1
ATOM 1321 C CA . LEU A 1 166 ? -10.682 15.080 8.674 1.00 78.00 166 LEU A CA 1
ATOM 1322 C C . LEU A 1 166 ? -11.962 15.831 8.273 1.00 78.00 166 LEU A C 1
ATOM 1324 O O . LEU A 1 166 ? -12.499 16.586 9.084 1.00 78.00 166 LEU A O 1
ATOM 1328 N N . ASP A 1 167 ? -12.473 15.613 7.060 1.00 82.31 167 ASP A N 1
ATOM 1329 C CA . ASP A 1 167 ? -13.774 16.123 6.614 1.00 82.31 167 ASP A CA 1
ATOM 1330 C C . ASP A 1 167 ? -14.902 15.586 7.505 1.00 82.31 167 ASP A C 1
ATOM 1332 O O . ASP A 1 167 ? -15.613 16.359 8.149 1.00 82.31 167 ASP A O 1
ATOM 1336 N N . THR A 1 168 ? -14.990 14.260 7.624 1.00 77.50 168 THR A N 1
ATOM 1337 C CA . THR A 1 168 ? -16.028 13.563 8.398 1.00 77.50 168 THR A CA 1
ATOM 1338 C C . THR A 1 168 ? -16.014 13.966 9.877 1.00 77.50 168 THR A C 1
ATOM 1340 O O . THR A 1 168 ? -17.066 14.057 10.508 1.00 77.50 168 THR A O 1
ATOM 1343 N N . ALA A 1 169 ? -14.839 14.286 10.430 1.00 87.19 169 ALA A N 1
ATOM 1344 C CA . ALA A 1 169 ? -14.680 14.802 11.791 1.00 87.19 169 ALA A CA 1
ATOM 1345 C C . ALA A 1 169 ? -15.034 16.301 11.953 1.00 87.19 169 ALA A C 1
ATOM 1347 O O . ALA A 1 169 ? -14.901 16.848 13.048 1.00 87.19 169 ALA A O 1
ATOM 1348 N N . GLY A 1 170 ? -15.452 16.994 10.887 1.00 88.69 170 GLY A N 1
ATOM 1349 C CA . GLY A 1 170 ? -15.761 18.428 10.899 1.00 88.69 170 GLY A CA 1
ATOM 1350 C C . GLY A 1 170 ? -14.525 19.339 10.924 1.00 88.69 170 GLY A C 1
ATOM 1351 O O . GLY A 1 170 ? -14.636 20.532 11.213 1.00 88.69 170 GLY A O 1
ATOM 1352 N N . LEU A 1 171 ? -13.339 18.809 10.609 1.00 87.62 171 LEU A N 1
ATOM 1353 C CA . LEU A 1 171 ? -12.040 19.481 10.749 1.00 87.62 171 LEU A CA 1
ATOM 1354 C C . LEU A 1 171 ? -11.520 20.117 9.447 1.00 87.62 171 LEU A C 1
ATOM 1356 O O . LEU A 1 171 ? -10.320 20.377 9.333 1.00 87.62 171 LEU A O 1
ATOM 1360 N N . LYS A 1 172 ? -12.398 20.462 8.491 1.00 85.31 172 LYS A N 1
ATOM 1361 C CA . LYS A 1 172 ? -12.026 21.107 7.205 1.00 85.31 172 LYS A CA 1
ATOM 1362 C C . LYS A 1 172 ? -11.186 22.380 7.331 1.00 85.31 172 LYS A C 1
ATOM 1364 O O . LYS A 1 172 ? -10.504 22.769 6.392 1.00 85.31 172 LYS A O 1
ATOM 1369 N N . ARG A 1 173 ? -11.285 23.078 8.466 1.00 83.81 173 ARG A N 1
ATOM 1370 C CA . ARG A 1 173 ? -10.574 24.343 8.729 1.00 83.81 173 ARG A CA 1
ATOM 1371 C C . ARG A 1 173 ? -9.276 24.158 9.519 1.00 83.81 173 ARG A C 1
ATOM 1373 O O . ARG A 1 173 ? -8.636 25.144 9.869 1.00 83.81 173 ARG A O 1
ATOM 1380 N N . SER A 1 174 ? -8.915 22.922 9.857 1.00 83.62 174 SER A N 1
ATOM 1381 C CA . SER A 1 174 ? -7.696 22.633 10.612 1.00 83.62 174 SER A CA 1
ATOM 1382 C C . SER A 1 174 ? -6.449 22.771 9.736 1.00 83.62 174 SER A C 1
ATOM 1384 O O . SER A 1 174 ? -6.490 22.533 8.530 1.00 83.62 174 SER A O 1
ATOM 1386 N N . ALA A 1 175 ? -5.312 23.093 10.359 1.00 81.69 175 ALA A N 1
ATOM 1387 C CA . ALA A 1 175 ? -4.020 23.089 9.677 1.00 81.69 175 AL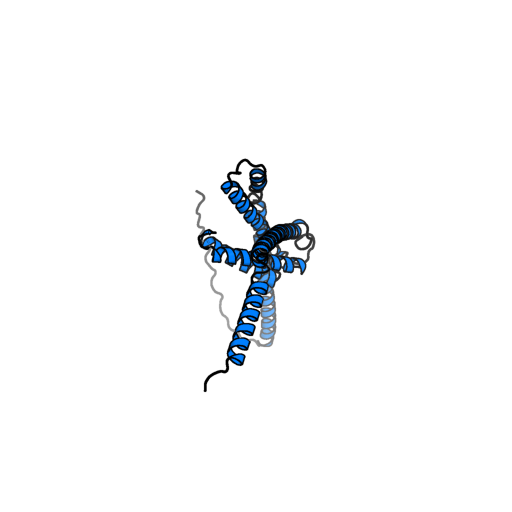A A CA 1
ATOM 1388 C C . ALA A 1 175 ? -3.696 21.708 9.077 1.00 81.69 175 ALA A C 1
ATOM 1390 O O . ALA A 1 175 ? -3.166 21.643 7.977 1.00 81.69 175 ALA A O 1
ATOM 1391 N N . ALA A 1 176 ? -4.080 20.615 9.749 1.00 78.00 176 ALA A N 1
ATOM 1392 C CA . ALA A 1 176 ? -3.903 19.253 9.244 1.00 78.00 176 ALA A CA 1
ATOM 1393 C C . ALA A 1 176 ? -4.643 19.019 7.915 1.00 78.00 176 ALA A C 1
ATOM 1395 O O . ALA A 1 176 ? -4.067 18.452 6.996 1.00 78.00 176 ALA A O 1
ATOM 1396 N N . TYR A 1 177 ? -5.880 19.513 7.782 1.00 77.50 177 TYR A N 1
ATOM 1397 C CA . TYR A 1 177 ? -6.652 19.403 6.537 1.00 77.50 177 TYR A CA 1
ATOM 1398 C C . TYR A 1 177 ? -6.038 20.233 5.401 1.00 77.50 177 TYR A C 1
ATOM 1400 O O . TYR A 1 177 ? -6.004 19.781 4.261 1.00 77.50 177 TYR A O 1
ATOM 1408 N N . LEU A 1 178 ? -5.525 21.431 5.709 1.00 76.50 178 LEU A N 1
ATOM 1409 C CA . LEU A 1 178 ? -4.877 22.305 4.723 1.00 76.50 178 LEU A CA 1
ATOM 1410 C C . LEU A 1 178 ? -3.516 21.763 4.266 1.00 76.50 178 LEU A C 1
ATOM 1412 O O . LEU A 1 178 ? -3.233 21.774 3.075 1.00 76.50 178 LEU A O 1
ATOM 1416 N N . ILE A 1 179 ? -2.695 21.262 5.194 1.00 73.81 179 ILE A N 1
ATOM 1417 C CA . ILE A 1 179 ? -1.383 20.670 4.892 1.00 73.81 179 ILE A CA 1
ATOM 1418 C C . ILE A 1 179 ? -1.551 19.393 4.068 1.00 73.81 179 ILE A C 1
ATOM 1420 O O . ILE A 1 179 ? -0.836 19.216 3.093 1.00 73.81 179 ILE A O 1
ATOM 1424 N N . ASN A 1 180 ? -2.520 18.543 4.415 1.00 69.44 180 ASN A N 1
ATOM 1425 C CA . ASN A 1 180 ? -2.808 17.311 3.682 1.00 69.44 180 ASN A CA 1
ATOM 1426 C C . ASN A 1 180 ? -3.459 17.559 2.306 1.00 69.44 180 ASN A C 1
ATOM 1428 O O . ASN A 1 180 ? -3.509 16.645 1.501 1.00 69.44 180 ASN A O 1
ATOM 1432 N N . GLY A 1 181 ? -3.970 18.768 2.036 1.00 59.97 181 GLY A N 1
ATOM 1433 C CA . GLY A 1 181 ? -4.515 19.159 0.730 1.00 59.97 181 GLY A CA 1
ATOM 1434 C C . GLY A 1 181 ? -3.566 19.979 -0.148 1.00 59.97 181 GLY A C 1
ATOM 1435 O O . GLY A 1 181 ? -3.902 20.274 -1.288 1.00 59.97 181 GLY A O 1
ATOM 1436 N N . TYR A 1 182 ? -2.405 20.380 0.376 1.00 54.50 182 TYR A N 1
ATOM 1437 C CA . TYR A 1 182 ? -1.365 21.094 -0.366 1.00 54.50 182 TYR A CA 1
ATOM 1438 C C . TYR A 1 182 ? -0.526 20.210 -1.328 1.00 54.50 182 TYR A C 1
ATOM 1440 O O . TYR A 1 182 ? -0.010 20.768 -2.296 1.00 54.50 182 TYR A O 1
ATOM 1448 N N . PRO A 1 183 ? -0.394 18.872 -1.152 1.00 53.66 183 PRO A N 1
ATOM 1449 C CA . PRO A 1 183 ? 0.259 18.017 -2.145 1.00 53.66 183 PRO A CA 1
ATOM 1450 C C . PRO A 1 183 ? -0.645 17.594 -3.318 1.00 53.66 183 PRO A C 1
ATOM 1452 O O . PRO A 1 183 ? -0.133 17.017 -4.272 1.00 53.66 183 PRO A O 1
ATOM 1455 N N . ASP A 1 184 ? -1.938 17.944 -3.327 1.00 48.22 184 ASP A N 1
ATOM 1456 C CA . ASP A 1 184 ? -2.863 17.576 -4.418 1.00 48.22 184 ASP A CA 1
ATOM 1457 C C . ASP A 1 184 ? -2.575 18.311 -5.755 1.00 48.22 184 ASP A C 1
ATOM 1459 O O . ASP A 1 184 ? -3.162 17.975 -6.783 1.00 48.22 184 ASP A O 1
ATOM 1463 N N . GLU A 1 185 ? -1.648 19.282 -5.780 1.00 44.03 185 GLU A N 1
ATOM 1464 C CA . GLU A 1 185 ? -1.450 20.189 -6.924 1.00 44.03 185 GLU A CA 1
ATOM 1465 C C . GLU A 1 185 ? -0.106 20.100 -7.700 1.00 44.03 185 GLU A C 1
ATOM 1467 O O . GLU A 1 185 ? 0.068 20.909 -8.613 1.00 44.03 185 GLU A O 1
ATOM 1472 N N . PRO A 1 186 ? 0.840 19.155 -7.470 1.00 45.09 186 PRO A N 1
ATOM 1473 C CA . PRO A 1 186 ? 1.878 18.936 -8.487 1.00 45.09 186 PRO A CA 1
ATOM 1474 C C . PRO A 1 186 ? 2.128 17.491 -8.938 1.00 45.09 186 PRO A C 1
ATOM 1476 O O . PRO A 1 186 ? 2.992 17.311 -9.793 1.00 45.09 186 PRO A O 1
ATOM 1479 N N . LEU A 1 187 ? 1.405 16.460 -8.477 1.00 39.78 187 LEU A N 1
ATOM 1480 C CA . LEU A 1 187 ? 1.681 15.100 -8.985 1.00 39.78 187 LEU A CA 1
ATOM 1481 C C . LEU A 1 187 ? 1.037 14.819 -10.358 1.00 39.78 187 LEU A C 1
ATOM 1483 O O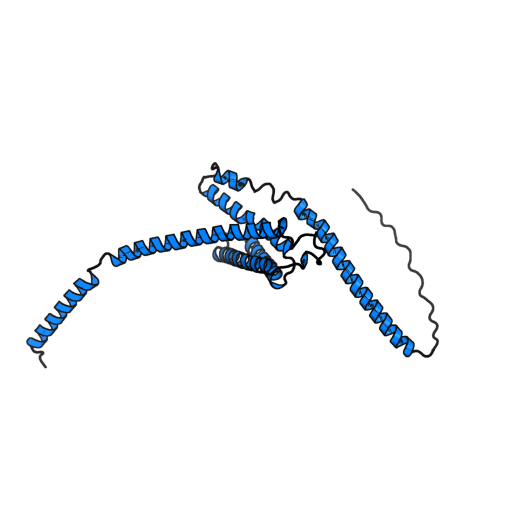 . LEU A 1 187 ? 1.631 14.128 -11.181 1.00 39.78 187 LEU A O 1
ATOM 1487 N N . TRP A 1 188 ? -0.120 15.424 -10.653 1.00 41.31 188 TRP A N 1
ATOM 1488 C CA . TRP A 1 188 ? -0.833 15.258 -11.933 1.00 41.31 188 TRP A CA 1
ATOM 1489 C C . TRP A 1 188 ? -0.435 16.275 -13.019 1.00 41.31 188 TRP A C 1
ATOM 1491 O O . TRP A 1 188 ? -0.698 16.043 -14.195 1.00 41.31 188 TRP A O 1
ATOM 1501 N N . LEU A 1 189 ? 0.197 17.398 -12.649 1.00 32.50 189 LEU A N 1
ATOM 1502 C CA . LEU A 1 189 ? 0.607 18.467 -13.579 1.00 32.50 189 LEU A CA 1
ATOM 1503 C C . LEU A 1 189 ? 2.018 18.296 -14.153 1.00 32.50 189 LEU A C 1
ATOM 1505 O O . LEU A 1 189 ? 2.500 19.169 -14.871 1.00 32.50 189 LEU A O 1
ATOM 1509 N N . SER A 1 190 ? 2.663 17.155 -13.918 1.00 37.34 190 SER A N 1
ATOM 1510 C CA . SER A 1 190 ? 3.778 16.748 -14.763 1.00 37.34 190 SER A CA 1
ATOM 1511 C C . SER A 1 190 ? 3.216 16.116 -16.039 1.00 37.34 190 SER A C 1
ATOM 1513 O O . SER A 1 190 ? 3.219 14.905 -16.253 1.00 37.34 190 SER A O 1
ATOM 1515 N N . SER A 1 191 ? 2.846 16.986 -16.977 1.00 34.69 191 SER A N 1
ATOM 1516 C CA . SER A 1 191 ? 2.990 16.688 -18.406 1.00 34.69 191 SER A CA 1
ATOM 1517 C C . SER A 1 191 ? 4.392 16.144 -18.757 1.00 34.69 191 SER A C 1
ATOM 1519 O O . SER A 1 191 ? 4.571 15.607 -19.841 1.00 34.69 191 SER A O 1
ATOM 1521 N N . ASP A 1 192 ? 5.351 16.198 -17.826 1.00 39.69 192 ASP A N 1
ATOM 1522 C CA . ASP A 1 192 ? 6.673 15.577 -17.887 1.00 39.69 192 ASP A CA 1
ATOM 1523 C C . ASP A 1 192 ? 6.688 14.071 -17.534 1.00 39.69 192 ASP A C 1
ATOM 1525 O O . ASP A 1 192 ? 7.503 13.341 -18.092 1.00 39.69 192 ASP A O 1
ATOM 1529 N N . VAL A 1 193 ? 5.762 13.545 -16.711 1.00 41.50 193 VAL A N 1
ATOM 1530 C CA . VAL A 1 193 ? 5.651 12.083 -16.479 1.00 41.50 193 VAL A CA 1
ATOM 1531 C C . VAL A 1 193 ? 4.994 11.395 -17.677 1.00 41.50 193 VAL A C 1
ATOM 1533 O O . VAL A 1 193 ? 5.404 10.301 -18.045 1.00 41.50 193 VAL A O 1
ATOM 1536 N N . PHE A 1 194 ? 4.074 12.063 -18.382 1.00 37.25 194 PHE A N 1
ATOM 1537 C CA . PHE A 1 194 ? 3.623 11.625 -19.715 1.00 37.25 194 PHE A CA 1
ATOM 1538 C C . PHE A 1 194 ? 4.562 12.055 -20.857 1.00 37.25 194 PHE A C 1
ATOM 1540 O O . PHE A 1 194 ? 4.495 11.479 -21.940 1.00 37.25 194 PHE A O 1
ATOM 15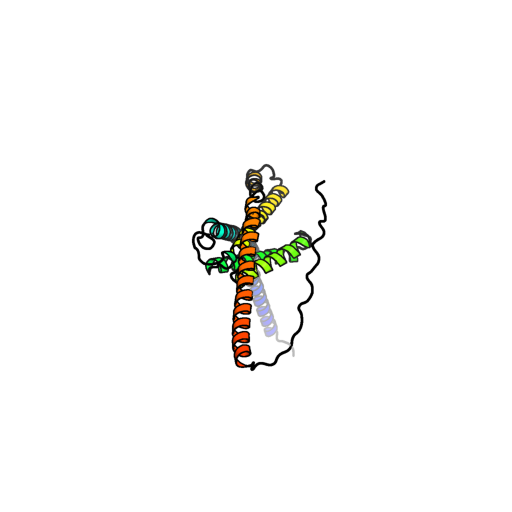47 N N . GLY A 1 195 ? 5.483 12.992 -20.616 1.00 36.62 195 GLY A N 1
ATOM 1548 C CA . GLY A 1 195 ? 6.621 13.291 -21.495 1.00 36.62 195 GLY A CA 1
ATOM 1549 C C . GLY A 1 195 ? 7.637 12.145 -21.561 1.00 36.62 195 GLY A C 1
ATOM 1550 O O . GLY A 1 195 ? 8.344 12.002 -22.555 1.00 36.62 195 GLY A O 1
ATOM 1551 N N . SER A 1 196 ? 7.629 11.241 -20.574 1.00 39.06 196 SER A N 1
ATOM 1552 C CA . SER A 1 196 ? 8.286 9.933 -20.698 1.00 39.06 196 SER A CA 1
ATOM 1553 C C . SER A 1 196 ? 7.621 9.030 -21.746 1.00 39.06 196 SER A C 1
ATOM 1555 O O . SER A 1 196 ? 8.229 8.064 -22.180 1.00 39.06 196 SER A O 1
ATOM 1557 N N . GLY A 1 197 ? 6.416 9.366 -22.222 1.00 35.69 197 GLY A N 1
ATOM 1558 C CA . GLY A 1 197 ? 5.766 8.719 -23.359 1.00 35.69 197 GLY A CA 1
ATOM 1559 C C . GLY A 1 197 ? 6.574 8.846 -24.647 1.00 35.69 197 GLY A C 1
ATOM 1560 O O . GLY A 1 197 ? 6.694 7.862 -25.362 1.00 35.69 197 GLY A O 1
ATOM 1561 N N . SER A 1 198 ? 7.189 10.004 -24.929 1.00 40.62 198 SER A N 1
ATOM 1562 C CA . SER A 1 198 ? 8.092 10.143 -26.086 1.00 40.62 198 SER A CA 1
ATOM 1563 C C . SER A 1 198 ? 9.337 9.277 -25.941 1.00 40.62 198 SER A C 1
ATOM 1565 O O . SER A 1 198 ? 9.700 8.597 -26.887 1.00 40.62 198 SER A O 1
ATOM 1567 N N . THR A 1 199 ? 9.915 9.200 -24.742 1.00 40.25 199 THR A N 1
ATOM 1568 C CA . THR A 1 199 ? 11.051 8.313 -24.464 1.00 40.25 199 THR A CA 1
ATOM 1569 C C . THR A 1 199 ? 10.651 6.836 -24.521 1.00 40.25 199 THR A C 1
ATOM 1571 O O . THR A 1 199 ? 11.447 6.015 -24.944 1.00 40.25 199 THR A O 1
ATOM 1574 N N . ILE A 1 200 ? 9.410 6.491 -24.157 1.00 43.22 200 ILE A N 1
ATOM 1575 C CA . ILE A 1 200 ? 8.830 5.145 -24.283 1.00 43.22 200 ILE A CA 1
ATOM 1576 C C . ILE A 1 200 ? 8.601 4.779 -25.751 1.00 43.22 200 ILE A C 1
ATOM 1578 O O . ILE A 1 200 ? 8.905 3.655 -26.129 1.00 43.22 200 ILE A O 1
ATOM 1582 N N . TYR A 1 201 ? 8.068 5.685 -26.578 1.00 38.25 201 TYR A N 1
ATOM 1583 C CA . TYR A 1 201 ? 7.932 5.439 -28.017 1.00 38.25 201 TYR A CA 1
ATOM 1584 C C . TYR A 1 201 ? 9.304 5.314 -28.675 1.00 38.25 201 TYR A C 1
ATOM 1586 O O . TYR A 1 201 ? 9.498 4.383 -29.443 1.00 38.25 201 TYR A O 1
ATOM 1594 N N . ASP A 1 202 ? 10.259 6.170 -28.307 1.00 44.81 202 ASP A N 1
ATOM 1595 C CA . ASP A 1 202 ? 11.622 6.122 -28.833 1.00 44.81 202 ASP A CA 1
ATOM 1596 C C . ASP A 1 202 ? 12.365 4.849 -28.373 1.00 44.81 202 ASP A C 1
ATOM 1598 O O . ASP A 1 202 ? 13.017 4.199 -29.184 1.00 44.81 202 ASP A O 1
ATOM 1602 N N . GLU A 1 203 ? 12.243 4.426 -27.107 1.00 48.94 203 GLU A N 1
ATOM 1603 C CA . GLU A 1 203 ? 12.863 3.185 -26.612 1.00 48.94 203 GLU A CA 1
ATOM 1604 C C . GLU A 1 203 ? 12.169 1.925 -27.142 1.00 48.94 203 GLU A C 1
ATOM 1606 O O . GLU A 1 203 ? 12.852 0.955 -27.474 1.00 48.94 203 GLU A O 1
ATOM 1611 N N . LEU A 1 204 ? 10.837 1.914 -27.260 1.00 44.72 204 LEU A N 1
ATOM 1612 C CA . LEU A 1 204 ? 10.110 0.803 -27.881 1.00 44.72 204 LEU A CA 1
ATOM 1613 C C . LEU A 1 204 ? 10.396 0.717 -29.382 1.00 44.72 204 LEU A C 1
ATOM 1615 O O . LEU A 1 204 ? 10.534 -0.400 -29.872 1.00 44.72 204 LEU A O 1
ATOM 1619 N N . ASP A 1 205 ? 10.539 1.841 -30.092 1.00 50.31 205 ASP A N 1
ATOM 1620 C CA . ASP A 1 205 ? 10.968 1.853 -31.495 1.00 50.31 205 ASP A CA 1
ATOM 1621 C C . ASP A 1 205 ? 12.410 1.357 -31.627 1.00 50.31 205 ASP A C 1
ATOM 1623 O O . ASP A 1 205 ? 12.679 0.526 -32.489 1.00 50.31 205 ASP A O 1
ATOM 1627 N N . VAL A 1 206 ? 13.333 1.769 -30.751 1.00 59.16 206 VAL A N 1
ATOM 1628 C CA . VAL A 1 206 ? 14.717 1.257 -30.763 1.00 59.16 206 VAL A CA 1
ATOM 1629 C C . VAL A 1 206 ? 14.754 -0.250 -30.495 1.00 59.16 206 VAL A C 1
ATOM 1631 O O . VAL A 1 206 ? 15.415 -0.981 -31.229 1.00 59.16 206 VAL A O 1
ATOM 1634 N N . VAL A 1 207 ? 14.012 -0.745 -29.500 1.00 56.53 207 VAL A N 1
ATOM 1635 C CA . VAL A 1 207 ? 13.926 -2.186 -29.195 1.00 56.53 207 VAL A CA 1
ATOM 1636 C C . VAL A 1 207 ? 13.251 -2.964 -30.328 1.00 56.53 207 VAL A C 1
ATOM 1638 O O . VAL A 1 207 ? 13.663 -4.081 -30.650 1.00 56.53 207 VAL A O 1
ATOM 1641 N N . TRP A 1 208 ? 12.222 -2.391 -30.951 1.00 43.09 208 TRP A N 1
ATOM 1642 C CA . TRP A 1 208 ? 11.516 -2.988 -32.083 1.00 43.09 208 TRP A CA 1
ATOM 1643 C C . TRP A 1 208 ? 12.385 -3.045 -33.343 1.00 43.09 208 TRP A C 1
ATOM 1645 O O . TRP A 1 208 ? 12.395 -4.064 -34.038 1.00 43.09 208 TRP A O 1
ATOM 1655 N N . GLU A 1 209 ? 13.158 -1.996 -33.620 1.00 60.84 209 GLU A N 1
ATOM 1656 C CA . GLU A 1 209 ? 14.107 -1.962 -34.733 1.00 60.84 209 GLU A CA 1
ATOM 1657 C C . GLU A 1 209 ? 15.313 -2.885 -34.488 1.00 60.84 209 GLU A C 1
ATOM 1659 O O . GLU A 1 209 ? 15.729 -3.582 -35.415 1.00 60.84 209 GLU A O 1
ATOM 1664 N N . ASP A 1 210 ? 15.804 -3.015 -33.249 1.00 62.19 210 ASP A N 1
ATOM 1665 C CA . ASP A 1 210 ? 16.813 -4.024 -32.887 1.00 62.19 210 ASP A CA 1
ATOM 1666 C C . ASP A 1 210 ? 16.273 -5.451 -33.071 1.00 62.19 210 ASP A C 1
ATOM 1668 O O . ASP A 1 210 ? 16.962 -6.314 -33.624 1.00 62.19 210 ASP A O 1
ATOM 1672 N N . HIS A 1 211 ? 15.021 -5.713 -32.677 1.00 58.44 211 HIS A N 1
ATOM 1673 C CA . HIS A 1 211 ? 14.389 -7.018 -32.886 1.00 58.44 211 HIS A CA 1
ATOM 1674 C C . HIS A 1 211 ? 14.248 -7.354 -34.378 1.00 58.44 211 HIS A C 1
ATOM 1676 O O . HIS A 1 211 ? 14.612 -8.457 -34.797 1.00 58.44 211 HIS A O 1
ATOM 1682 N N . LYS A 1 212 ? 13.812 -6.390 -35.202 1.00 60.44 212 LYS A N 1
ATOM 1683 C CA . LYS A 1 212 ? 13.797 -6.545 -36.665 1.00 60.44 212 LYS A CA 1
ATOM 1684 C C . LYS A 1 212 ? 15.194 -6.761 -37.239 1.00 60.44 212 LYS A C 1
ATOM 1686 O O . LYS A 1 212 ? 15.355 -7.591 -38.131 1.00 60.44 212 LYS A O 1
ATOM 1691 N N . GLY A 1 213 ? 16.201 -6.046 -36.739 1.00 65.12 213 GLY A N 1
ATOM 1692 C CA . GLY A 1 213 ? 17.594 -6.201 -37.159 1.00 65.12 213 GLY A CA 1
ATOM 1693 C C . GLY A 1 213 ? 18.134 -7.601 -36.861 1.00 65.12 213 GLY A C 1
ATOM 1694 O O . GLY A 1 213 ? 18.809 -8.203 -37.701 1.00 65.12 213 GLY A O 1
ATOM 1695 N N . ILE A 1 214 ? 17.773 -8.164 -35.705 1.00 64.38 214 ILE A N 1
ATOM 1696 C CA . ILE A 1 214 ? 18.096 -9.542 -35.327 1.00 64.38 214 ILE A CA 1
ATOM 1697 C C . ILE A 1 214 ? 17.404 -10.532 -36.274 1.00 64.38 214 ILE A C 1
ATOM 1699 O O . ILE A 1 214 ? 18.093 -11.386 -36.838 1.00 64.38 214 ILE A O 1
ATOM 1703 N N . GLU A 1 215 ? 16.100 -10.396 -36.535 1.00 67.12 215 GLU A N 1
ATOM 1704 C CA . GLU A 1 215 ? 15.391 -11.262 -37.493 1.00 67.12 215 GLU A CA 1
ATOM 1705 C C . GLU A 1 215 ? 15.960 -11.163 -38.916 1.00 67.12 215 GLU A C 1
ATOM 1707 O O . GLU A 1 215 ? 16.134 -12.182 -39.589 1.00 67.12 215 GLU A O 1
ATOM 1712 N N . GLU A 1 216 ? 16.309 -9.960 -39.380 1.00 71.81 216 GLU A N 1
ATOM 1713 C CA . GLU A 1 216 ? 16.900 -9.761 -40.703 1.00 71.81 216 GLU A CA 1
ATOM 1714 C C . GLU A 1 216 ? 18.318 -10.349 -40.782 1.00 71.81 216 GLU A C 1
ATOM 1716 O O . GLU A 1 216 ? 18.690 -10.922 -41.809 1.00 71.81 216 GLU A O 1
ATOM 1721 N N . SER A 1 217 ? 19.104 -10.263 -39.704 1.00 65.81 217 SER A N 1
ATOM 1722 C CA . SER A 1 217 ? 20.439 -10.870 -39.623 1.00 65.81 217 SER A CA 1
ATOM 1723 C C . SER A 1 217 ? 20.375 -12.401 -39.621 1.00 65.81 217 SER A C 1
ATOM 1725 O O . SER A 1 217 ? 21.065 -13.033 -40.420 1.00 65.81 217 SER A O 1
ATOM 1727 N N . LEU A 1 218 ? 19.465 -12.989 -38.836 1.00 69.75 218 LEU A N 1
ATOM 1728 C CA . LEU A 1 218 ? 19.183 -14.426 -38.813 1.00 69.75 218 LEU A CA 1
ATOM 1729 C C . LEU A 1 218 ? 18.657 -14.905 -40.166 1.00 69.75 218 LEU A C 1
ATOM 1731 O O . LEU A 1 218 ? 19.078 -15.954 -40.651 1.00 69.75 218 LEU A O 1
ATOM 1735 N N . SER A 1 219 ? 17.781 -14.130 -40.809 1.00 69.00 219 SER A N 1
ATOM 1736 C CA . SER A 1 219 ? 17.289 -14.401 -42.161 1.00 69.00 219 SER A CA 1
ATOM 1737 C C . SER A 1 219 ? 18.425 -14.371 -43.182 1.00 69.00 219 SER A C 1
ATOM 1739 O O . SER A 1 219 ? 18.579 -15.320 -43.946 1.00 69.00 219 SER A O 1
ATOM 1741 N N . LYS A 1 220 ? 19.287 -13.347 -43.165 1.00 69.25 220 LYS A N 1
ATOM 1742 C CA . LYS A 1 220 ? 20.446 -13.244 -44.068 1.00 69.25 220 LYS A CA 1
ATOM 1743 C C . LYS A 1 220 ? 21.457 -14.358 -43.833 1.00 69.25 220 LYS A C 1
ATOM 1745 O O . LYS A 1 220 ? 21.949 -14.921 -44.806 1.00 69.25 220 LYS A O 1
ATOM 1750 N N . GLU A 1 221 ? 21.753 -14.709 -42.589 1.00 72.50 221 GLU A N 1
ATOM 1751 C CA . GLU A 1 221 ? 22.673 -15.797 -42.250 1.00 72.50 221 GLU A CA 1
ATOM 1752 C C . GLU A 1 221 ? 22.089 -17.159 -42.647 1.00 72.50 221 GLU A C 1
ATOM 1754 O O . GLU A 1 221 ? 22.779 -17.972 -43.260 1.00 72.50 221 GLU A O 1
ATOM 1759 N N . THR A 1 222 ? 20.786 -17.361 -42.437 1.00 61.97 222 THR A N 1
ATOM 1760 C CA . THR A 1 222 ? 20.054 -18.556 -42.880 1.00 61.97 222 THR A CA 1
ATOM 1761 C C . THR A 1 222 ? 19.995 -18.645 -44.405 1.00 61.97 222 THR A C 1
ATOM 1763 O O . THR A 1 222 ? 20.271 -19.702 -44.962 1.00 61.97 222 THR A O 1
ATOM 1766 N N . VAL A 1 223 ? 19.714 -17.546 -45.112 1.00 60.06 223 VAL A N 1
ATOM 1767 C CA . VAL A 1 223 ? 19.727 -17.471 -46.585 1.00 60.06 223 VAL A CA 1
ATOM 1768 C C . VAL A 1 223 ? 21.140 -17.657 -47.133 1.00 60.06 223 VAL A C 1
ATOM 1770 O O . VAL A 1 223 ? 21.306 -18.296 -48.168 1.00 60.06 223 VAL A O 1
ATOM 1773 N N . THR A 1 224 ? 22.168 -17.165 -46.442 1.00 63.25 224 THR A N 1
ATOM 1774 C CA . THR A 1 224 ? 23.571 -17.375 -46.823 1.00 63.25 224 THR A CA 1
ATOM 1775 C C . THR A 1 224 ? 23.962 -18.836 -46.619 1.00 63.25 224 THR A C 1
ATOM 1777 O O . THR A 1 224 ? 24.513 -19.445 -47.531 1.00 63.25 224 THR A O 1
ATOM 1780 N N . HIS A 1 225 ? 23.596 -19.450 -45.492 1.00 57.12 225 HIS A N 1
ATOM 1781 C CA . HIS A 1 225 ? 23.801 -20.879 -45.258 1.00 57.12 225 HIS A CA 1
ATOM 1782 C C . HIS A 1 225 ? 23.044 -21.738 -46.279 1.00 57.12 225 HIS A C 1
ATOM 1784 O O . HIS A 1 225 ? 23.653 -22.607 -46.901 1.00 57.12 225 HIS A O 1
ATOM 1790 N N . ILE A 1 226 ? 21.759 -21.468 -46.525 1.00 55.91 226 ILE A N 1
ATOM 1791 C CA . ILE A 1 226 ? 20.956 -22.149 -47.554 1.00 55.91 226 ILE A CA 1
ATOM 1792 C C . ILE A 1 226 ? 21.573 -21.934 -48.942 1.00 55.91 226 ILE A C 1
ATOM 1794 O O . ILE A 1 226 ? 21.720 -22.893 -49.693 1.00 55.91 226 ILE A O 1
ATOM 1798 N N . GLY A 1 227 ? 22.017 -20.720 -49.272 1.00 52.72 227 GLY A N 1
ATOM 1799 C CA . GLY A 1 227 ? 22.689 -20.392 -50.530 1.00 52.72 227 GLY A CA 1
ATOM 1800 C C . GLY A 1 227 ? 24.019 -21.129 -50.720 1.00 52.72 227 GLY A C 1
ATOM 1801 O O . GLY A 1 227 ? 24.317 -21.575 -51.830 1.00 52.72 227 GLY A O 1
ATOM 1802 N N . ILE A 1 228 ? 24.788 -21.349 -49.651 1.00 52.28 228 ILE A N 1
ATOM 1803 C CA . ILE A 1 228 ? 26.010 -22.174 -49.666 1.00 52.28 228 ILE A CA 1
ATOM 1804 C C . ILE A 1 228 ? 25.662 -23.660 -49.892 1.00 52.28 228 ILE A C 1
ATOM 1806 O O . ILE A 1 228 ? 26.314 -24.335 -50.693 1.00 52.28 228 ILE A O 1
ATOM 1810 N N . TYR A 1 229 ? 24.590 -24.172 -49.278 1.00 39.62 229 TYR A N 1
ATOM 1811 C CA . TYR A 1 229 ? 24.114 -25.543 -49.529 1.00 39.62 229 TYR A CA 1
ATOM 1812 C C . TYR A 1 229 ? 23.532 -25.726 -50.943 1.00 39.62 229 TYR A C 1
ATOM 1814 O O . TYR A 1 229 ? 23.694 -26.784 -51.562 1.00 39.62 229 TYR A O 1
ATOM 1822 N N . GLN A 1 230 ? 22.899 -24.689 -51.492 1.00 44.78 230 GLN A N 1
ATOM 1823 C CA . GLN A 1 230 ? 22.257 -24.721 -52.805 1.00 44.78 230 GLN A CA 1
ATOM 1824 C C . GLN A 1 230 ? 23.265 -24.530 -53.951 1.00 44.78 230 GLN A C 1
ATOM 1826 O O . GLN A 1 230 ? 23.120 -25.166 -54.998 1.00 44.78 230 GLN A O 1
ATOM 1831 N N . THR A 1 231 ? 24.345 -23.768 -53.732 1.00 42.75 231 THR A N 1
ATOM 1832 C CA . THR A 1 231 ? 25.487 -23.663 -54.666 1.00 42.75 231 THR A CA 1
ATOM 1833 C C . THR A 1 231 ? 26.356 -24.924 -54.697 1.00 42.75 231 THR A C 1
ATOM 1835 O O . THR A 1 231 ? 26.929 -25.226 -55.740 1.00 42.75 231 THR A O 1
ATOM 1838 N N . CYS A 1 232 ? 26.377 -25.731 -53.629 1.00 43.25 232 CYS A N 1
ATOM 1839 C CA . CYS A 1 232 ? 26.963 -27.079 -53.680 1.00 43.25 232 CYS A CA 1
ATOM 1840 C C . CYS A 1 232 ? 26.077 -28.116 -54.400 1.00 43.25 232 CYS A C 1
ATOM 1842 O O . CYS A 1 232 ? 26.580 -29.166 -54.793 1.00 43.25 232 CYS A O 1
ATOM 1844 N N . SER A 1 233 ? 24.781 -27.841 -54.606 1.00 46.25 233 SER A N 1
ATOM 1845 C CA . SER A 1 233 ? 23.810 -28.832 -55.109 1.00 46.25 233 SER A CA 1
ATOM 1846 C C . SER A 1 233 ? 23.297 -28.588 -56.535 1.00 46.25 233 SER A C 1
ATOM 1848 O O . SER A 1 233 ? 22.439 -29.334 -57.002 1.00 46.25 233 SER A O 1
ATOM 1850 N N . SER A 1 234 ? 23.791 -27.582 -57.265 1.00 40.34 234 SER A N 1
ATOM 1851 C CA . SER A 1 234 ? 23.267 -27.248 -58.599 1.00 40.34 234 SER A CA 1
ATOM 1852 C C . SER A 1 234 ? 24.339 -27.264 -59.698 1.00 40.34 234 SER A C 1
ATOM 1854 O O . SER A 1 234 ? 24.968 -26.264 -60.027 1.00 40.34 234 SER A O 1
ATOM 1856 N N . SER A 1 235 ? 24.495 -28.436 -60.327 1.00 40.44 235 SER A N 1
ATOM 1857 C CA . SER A 1 235 ? 24.928 -28.535 -61.732 1.00 40.44 235 SER A CA 1
ATOM 1858 C C . SER A 1 235 ? 23.856 -27.938 -62.666 1.00 40.44 235 SER A C 1
ATOM 1860 O O . SER A 1 235 ? 22.673 -27.954 -62.321 1.00 40.44 235 SER A O 1
ATOM 1862 N N . PRO A 1 236 ? 24.222 -27.405 -63.848 1.00 45.91 236 PRO A N 1
ATOM 1863 C CA . PRO A 1 236 ? 23.374 -26.467 -64.572 1.00 45.91 236 PRO A CA 1
ATOM 1864 C C . PRO A 1 236 ? 22.319 -27.168 -65.439 1.00 45.91 236 PRO A C 1
ATOM 1866 O O . PRO A 1 236 ? 22.643 -27.923 -66.355 1.00 45.91 236 PRO A O 1
ATOM 1869 N N . GLY A 1 237 ? 21.048 -26.833 -65.212 1.00 40.72 237 GLY A N 1
ATOM 1870 C CA . GLY A 1 237 ? 19.927 -27.136 -66.103 1.00 40.72 237 GLY A CA 1
ATOM 1871 C C . GLY A 1 237 ? 19.108 -25.872 -66.370 1.00 40.72 237 GLY A C 1
ATOM 1872 O O . GLY A 1 237 ? 18.560 -25.279 -65.449 1.00 40.72 237 GLY A O 1
ATOM 1873 N N . ARG A 1 238 ? 19.059 -25.437 -67.636 1.00 46.38 238 ARG A N 1
ATOM 1874 C CA . ARG A 1 238 ? 18.302 -24.272 -68.135 1.00 46.38 238 ARG A CA 1
ATOM 1875 C C . ARG A 1 238 ? 16.794 -24.395 -67.882 1.00 46.38 238 ARG A C 1
ATOM 1877 O O . ARG A 1 238 ? 16.204 -25.390 -68.288 1.00 46.38 238 ARG A O 1
ATOM 1884 N N . SER A 1 239 ? 16.152 -23.297 -67.481 1.00 42.81 239 SER A N 1
ATOM 1885 C CA . SER A 1 239 ? 14.793 -22.970 -67.943 1.00 42.81 239 SER A CA 1
ATOM 1886 C C . SER A 1 239 ? 14.549 -21.458 -67.919 1.00 42.81 239 SER A C 1
ATOM 1888 O O . SER A 1 239 ? 14.621 -20.826 -66.870 1.00 42.81 239 SER A O 1
ATOM 1890 N N . ASN A 1 240 ? 14.268 -20.895 -69.095 1.00 49.59 240 ASN A N 1
ATOM 1891 C CA . ASN A 1 240 ? 13.878 -19.503 -69.301 1.00 49.59 240 ASN A CA 1
ATOM 1892 C C . ASN A 1 240 ? 12.440 -19.280 -68.809 1.00 49.59 240 ASN A C 1
ATOM 1894 O O . ASN A 1 240 ? 11.520 -19.890 -69.353 1.00 49.59 240 ASN A O 1
ATOM 1898 N N . VAL A 1 241 ? 12.240 -18.363 -67.863 1.00 55.84 241 VAL A N 1
ATOM 1899 C CA . VAL A 1 241 ? 10.923 -17.788 -67.543 1.00 55.84 241 VAL A CA 1
ATOM 1900 C C . VAL A 1 241 ? 11.056 -16.262 -67.620 1.00 55.84 241 VAL A C 1
ATOM 1902 O O . VAL A 1 241 ? 11.961 -15.721 -66.983 1.00 55.84 241 VAL A O 1
ATOM 1905 N N . PRO A 1 242 ? 10.240 -15.555 -68.424 1.00 60.62 242 PRO A N 1
ATOM 1906 C CA . PRO A 1 242 ? 10.311 -14.100 -68.517 1.00 60.62 242 PRO A CA 1
ATOM 1907 C C . PRO A 1 242 ? 9.722 -13.427 -67.260 1.00 60.62 242 PRO A C 1
ATOM 1909 O O . PRO A 1 242 ? 8.820 -13.988 -66.634 1.00 60.62 242 PRO A O 1
ATOM 1912 N N . PRO A 1 243 ? 10.215 -12.232 -66.883 1.00 66.94 243 PRO A N 1
ATOM 1913 C CA . PRO A 1 243 ? 9.785 -11.541 -65.669 1.00 66.94 243 PRO A CA 1
ATOM 1914 C C . PRO A 1 243 ? 8.357 -10.969 -65.785 1.00 66.94 243 PRO A C 1
ATOM 1916 O O . PRO A 1 243 ? 7.912 -10.644 -66.891 1.00 66.94 243 PRO A O 1
ATOM 1919 N N . PRO A 1 244 ? 7.638 -10.817 -64.656 1.00 63.34 244 PRO A N 1
ATOM 1920 C CA . PRO A 1 244 ? 6.298 -10.233 -64.629 1.00 63.34 244 PRO A CA 1
ATOM 1921 C C . PRO A 1 244 ? 6.318 -8.711 -64.893 1.00 63.34 244 PRO A C 1
ATOM 1923 O O . PRO A 1 244 ? 7.332 -8.054 -64.641 1.00 63.34 244 PRO A O 1
ATOM 1926 N N . PRO A 1 245 ? 5.209 -8.132 -65.396 1.00 64.31 245 PRO A N 1
ATOM 1927 C CA . PRO A 1 245 ? 5.123 -6.706 -65.707 1.00 64.31 245 PRO A CA 1
ATOM 1928 C C . PRO A 1 245 ? 5.092 -5.819 -64.443 1.00 64.31 245 PRO A C 1
ATOM 1930 O O . PRO A 1 245 ? 4.656 -6.274 -63.383 1.00 64.31 245 PRO A O 1
ATOM 1933 N N . PRO A 1 246 ? 5.530 -4.547 -64.548 1.00 65.81 246 PRO A N 1
ATOM 1934 C CA . PRO A 1 246 ? 5.613 -3.629 -63.414 1.00 65.81 246 PRO A CA 1
ATOM 1935 C C . PRO A 1 246 ? 4.229 -3.153 -62.921 1.00 65.81 246 PRO A C 1
ATOM 1937 O O . PRO A 1 246 ? 3.284 -3.084 -63.712 1.00 65.81 246 PRO A O 1
ATOM 1940 N N . PRO A 1 247 ? 4.104 -2.795 -61.628 1.00 58.09 247 PRO A N 1
ATOM 1941 C CA . PRO A 1 247 ? 2.851 -2.324 -61.038 1.00 58.09 247 PRO A CA 1
ATOM 1942 C C . PRO A 1 247 ? 2.480 -0.893 -61.487 1.00 58.09 247 PRO A C 1
ATOM 1944 O O . PRO A 1 247 ? 3.368 -0.104 -61.825 1.00 58.09 247 PRO A O 1
ATOM 1947 N N . PRO A 1 248 ? 1.181 -0.530 -61.483 1.00 56.66 248 PRO A N 1
ATOM 1948 C CA . PRO A 1 248 ? 0.727 0.817 -61.834 1.00 56.66 248 PRO A CA 1
ATOM 1949 C C . PRO A 1 248 ? 1.065 1.855 -60.740 1.00 56.66 248 PRO A C 1
ATOM 1951 O O . PRO A 1 248 ? 1.192 1.493 -59.568 1.00 56.66 248 PRO A O 1
ATOM 1954 N N . PRO A 1 249 ? 1.198 3.150 -61.098 1.00 51.94 249 PRO A N 1
ATOM 1955 C CA . PRO A 1 249 ? 1.556 4.211 -60.155 1.00 51.94 249 PRO A CA 1
ATOM 1956 C C . PRO A 1 249 ? 0.425 4.509 -59.148 1.00 51.94 249 PRO A C 1
ATOM 1958 O O . PRO A 1 249 ? -0.751 4.352 -59.487 1.00 51.94 249 PRO A O 1
ATOM 1961 N N . PRO A 1 250 ? 0.752 4.965 -57.923 1.00 50.03 250 PRO A N 1
ATOM 1962 C CA . PRO A 1 250 ? -0.242 5.215 -56.885 1.00 50.03 250 PRO A CA 1
ATOM 1963 C C . PRO A 1 250 ? -1.127 6.430 -57.203 1.00 50.03 250 PRO A C 1
ATOM 1965 O O . PRO A 1 250 ? -0.651 7.504 -57.572 1.00 50.03 250 PRO A O 1
ATOM 1968 N N . LEU A 1 251 ? -2.437 6.242 -57.022 1.00 39.72 251 LEU A N 1
ATOM 1969 C CA . LEU A 1 251 ? -3.452 7.293 -57.008 1.00 39.72 251 LEU A CA 1
ATOM 1970 C C . LEU A 1 251 ? -3.226 8.212 -55.799 1.00 39.72 251 LEU A C 1
ATOM 1972 O O . LEU A 1 251 ? -3.289 7.773 -54.654 1.00 39.72 251 LEU A O 1
ATOM 1976 N N . PHE A 1 252 ? -2.999 9.498 -56.062 1.00 39.72 252 PHE A N 1
ATOM 1977 C CA . PHE A 1 252 ? -3.112 10.560 -55.066 1.00 39.72 252 PHE A CA 1
ATOM 1978 C C . PHE A 1 252 ? -4.566 10.654 -54.586 1.00 39.72 252 PHE A C 1
ATOM 1980 O O . PHE A 1 252 ? -5.450 11.008 -55.367 1.00 39.72 252 PHE A O 1
ATOM 1987 N N . THR A 1 253 ? -4.811 10.412 -53.300 1.00 41.91 253 THR A N 1
ATOM 1988 C CA . THR A 1 253 ? -6.027 10.870 -52.619 1.00 41.91 253 THR A CA 1
ATOM 1989 C C . THR A 1 253 ? -5.663 11.957 -51.620 1.00 41.91 253 THR A C 1
ATOM 1991 O O . THR A 1 253 ? -5.108 11.706 -50.555 1.00 41.91 253 THR A O 1
ATOM 1994 N N . VAL A 1 254 ? -5.972 13.181 -52.040 1.00 45.91 254 VAL A N 1
ATOM 1995 C CA . VAL A 1 254 ? -6.242 14.366 -51.222 1.00 45.91 254 VAL A CA 1
ATOM 1996 C C . VAL A 1 254 ? -7.396 14.056 -50.265 1.00 45.91 254 VAL A C 1
ATOM 1998 O O . VAL A 1 254 ? -8.347 13.440 -50.719 1.00 45.91 254 VAL A O 1
ATOM 2001 N N . TYR A 1 255 ? -7.302 14.468 -48.998 1.00 36.84 255 TYR A N 1
ATOM 2002 C CA . TYR A 1 255 ? -8.364 14.934 -48.076 1.00 36.84 255 TYR A CA 1
ATOM 2003 C C . TYR A 1 255 ? -7.709 15.008 -46.674 1.00 36.84 255 TYR A C 1
ATOM 2005 O O . TYR A 1 255 ? -6.987 14.092 -46.304 1.00 36.84 255 TYR A O 1
ATOM 2013 N N . ASP A 1 256 ? -7.888 15.985 -45.791 1.00 37.94 256 ASP A N 1
ATOM 2014 C CA . ASP A 1 256 ? -8.431 17.344 -45.802 1.00 37.94 256 ASP A CA 1
ATOM 2015 C C . ASP A 1 256 ? -8.159 17.880 -44.384 1.00 37.94 256 ASP A C 1
ATOM 2017 O O . ASP A 1 256 ? -8.138 17.102 -43.423 1.00 37.94 256 ASP A O 1
ATOM 2021 N N . ARG A 1 257 ? -7.902 19.179 -44.239 1.00 39.88 257 ARG A N 1
ATOM 2022 C CA . ARG A 1 257 ? -7.822 19.842 -42.931 1.00 39.88 257 ARG A CA 1
ATOM 2023 C C . ARG A 1 257 ? -8.961 20.854 -42.901 1.00 39.88 257 ARG A C 1
ATOM 2025 O O . ARG A 1 257 ? -8.847 21.915 -43.512 1.00 39.88 257 ARG A O 1
ATOM 2032 N N . GLY A 1 258 ? -10.026 20.493 -42.196 1.00 45.97 258 GLY A N 1
ATOM 2033 C CA . GLY A 1 258 ? -11.136 21.348 -41.791 1.00 45.97 258 GLY A CA 1
ATOM 2034 C C . GLY A 1 258 ? -11.477 21.042 -40.347 1.00 45.97 258 GLY A C 1
ATOM 2035 O O . GLY A 1 258 ? -11.663 19.840 -40.058 1.00 45.97 258 GLY A O 1
#

Solvent-accessible surface area (backbone atoms only — not comparable to full-atom values): 14986 Å² total; per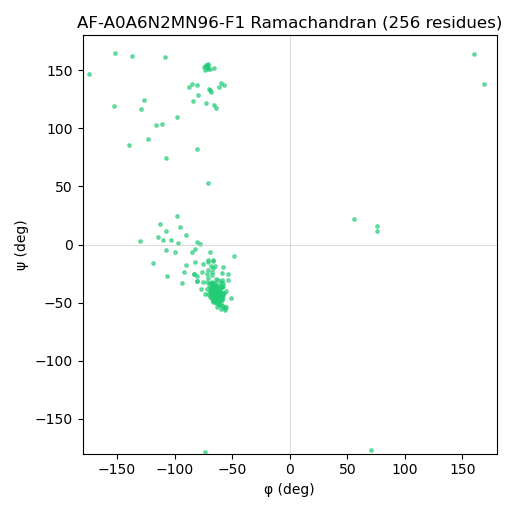-residue (Å²): 133,84,82,53,70,67,58,54,52,50,51,50,50,52,50,52,51,49,50,52,47,50,55,55,68,74,59,69,54,75,55,56,67,57,50,50,50,53,49,47,54,51,50,52,49,52,52,50,54,48,52,52,51,52,52,55,50,47,56,52,50,55,47,52,49,31,50,39,44,75,77,71,35,71,79,66,37,82,88,56,90,72,73,62,58,50,65,37,69,48,74,68,57,33,51,49,37,53,52,49,42,56,52,44,51,50,53,43,50,50,42,64,76,42,54,67,78,75,43,60,72,64,52,57,51,49,45,52,52,50,39,51,52,44,46,46,24,38,74,72,33,29,46,38,60,62,47,33,55,54,54,51,60,52,57,53,56,63,38,54,52,51,46,50,53,33,45,77,70,70,34,67,86,36,70,68,38,51,59,59,55,62,68,76,76,60,76,83,72,40,66,59,70,60,48,44,47,59,54,47,52,52,50,50,48,50,53,50,50,50,51,50,49,50,52,52,48,53,47,51,52,48,51,4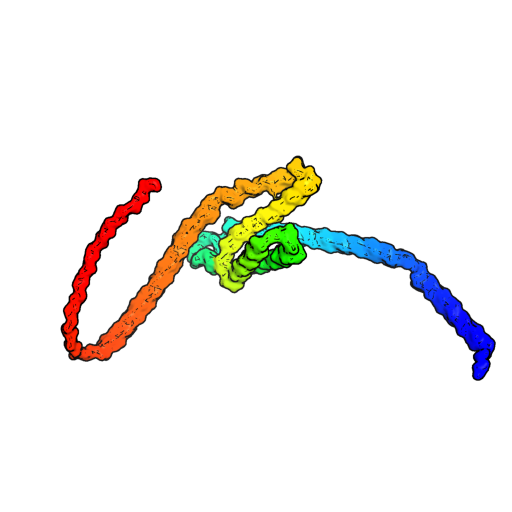6,52,51,48,56,57,48,66,76,69,59,82,94,76,91,80,94,76,85,81,82,83,83,83,82,84,84,82,87,78,88,86,84,92,129

Organism: Salix viminalis (NCBI:txid40686)

Sequence (258 aa):
MAVSTETVMAIKTYQNQAEALVKNYFLADPFIPYTSVLGGIFACKVVYDLTQLVSTFYIKAYNAMSLYFVFWSDLFSDQQHTGLVTLRSSQLSIVGLGVSIGYFFVDFGMIFLYYPTLGGKEYVIHHSLSTIAVAYSMLSGELQLYTYMCLISEVTTPEINMRWYLDTAGLKRSAAYLINGYPDEPLWLSSDVFGSGSTIYDELDVVWEDHKGIEESLSKETVTHIGIYQTCSSSPGRSNVPPPPPPPPPLFTVYDRG

Radius of gyration: 37.32 Å; Cα contacts (8 Å, |Δi|>4): 117; chains: 1; bounding box: 56×77×130 Å

InterPro domains:
  IPR006634 TRAM/LAG1/CLN8 homology domain [PF03798] (52-178)
  IPR006634 TRAM/LAG1/CLN8 homology domain [PS50922] (44-224)
  IPR006634 TRAM/LAG1/CLN8 homology domain [SM00724] (44-223)
  IPR050846 TLC domain-containing [PTHR13439] (52-182)

Mean predicted aligned error: 18.87 Å

Foldseek 3Di:
DDDDPVNVVVVVVVVVVVVVVCCCPVVVPPPVVVVVVVVVVVVVVVVVVVVVVCVVVLLVVLLVVLCCCQPPDPQQDPVDPPDDSQQTADPVLLVSLVSVLVVLVVVLVVVVVPPPPVHDVVSNVVSVVLSVVSVCCSVRVGRSNVNSLVSNVCNVVVLVVQLVVCVVVVNCVPPSNVVSCVVVPPSVPCPVVCVCVVVVVVVVVVVVVVVVVVVVVVVVVVVVVVVVVVVVVDDDDDDDDDDDDDDDDDDDDDDDDD

Nearest PDB structures (foldseek):
  3ja6-assembly1_I  TM=2.116E-01  e=3.404E+00  Escherichia coli
  6ixe-assembly1_A  TM=2.374E-01  e=4.011E+00  Homo sapiens
  6ixg-assembly1_A  TM=2.197E-01  e=5.272E+00  Homo sapiens